Protein AF-A0A5J4ZJG9-F1 (afdb_monomer)

pLDDT: mean 86.09, std 16.13, range [32.44, 97.75]

Solvent-accessible surface area (backbone atoms only — not comparable to full-atom values): 15264 Å² total; per-residue (Å²): 106,48,41,60,76,43,96,60,20,66,62,54,51,51,53,41,42,36,29,32,51,86,89,45,72,68,47,58,89,96,55,70,38,60,76,65,52,55,76,47,36,47,99,86,70,48,65,67,60,26,75,42,69,45,36,72,38,80,83,39,70,88,50,51,23,39,45,66,84,74,49,52,41,34,34,34,32,37,46,100,89,49,75,46,74,43,78,39,84,50,53,94,44,75,55,36,27,35,35,36,31,53,76,83,66,46,49,42,81,40,52,60,92,62,82,82,91,84,88,73,59,93,95,52,82,78,47,76,46,79,22,65,50,43,76,76,50,101,77,39,36,40,22,72,41,20,33,56,93,42,97,62,20,51,80,25,51,78,41,82,48,76,47,69,56,82,82,80,79,78,86,76,85,86,85,85,81,92,78,92,75,98,62,92,66,92,78,67,77,49,48,32,36,38,39,30,36,32,46,52,54,45,46,36,32,26,41,28,72,51,80,57,80,48,37,26,49,57,95,41,79,44,75,63,54,66,44,82,87,51,24,36,36,39,43,67,38,87,51,74,46,74,45,38,43,35,38,30,29,63,77,80,75,87,73,76,131

Structure (mmCIF, N/CA/C/O backbone):
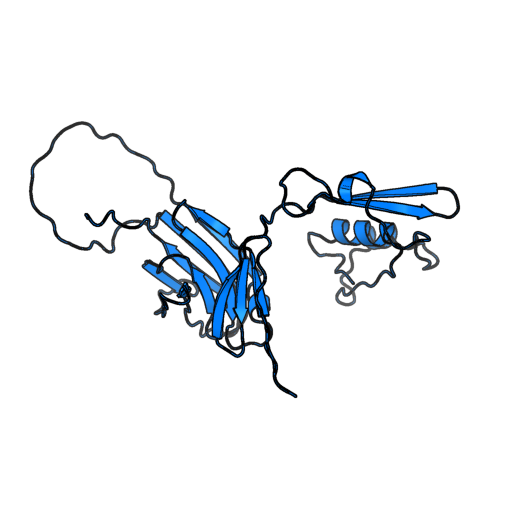data_AF-A0A5J4ZJG9-F1
#
_entry.id   AF-A0A5J4ZJG9-F1
#
loop_
_atom_site.group_PDB
_atom_site.id
_atom_site.type_symbol
_atom_site.label_atom_id
_atom_site.label_alt_id
_atom_site.label_comp_id
_atom_site.label_asym_id
_atom_site.label_entity_id
_atom_site.label_seq_id
_atom_site.pdbx_PDB_ins_code
_atom_site.Cartn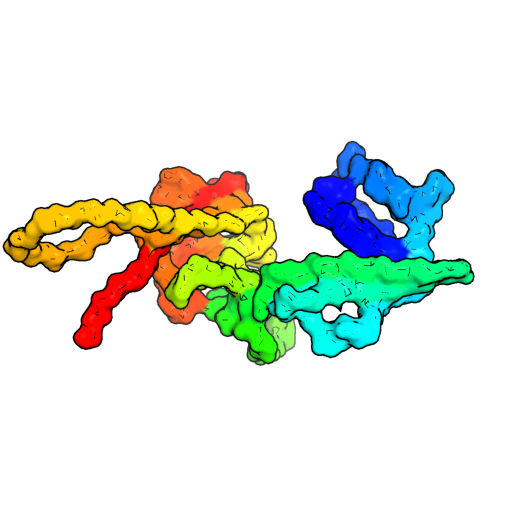_x
_atom_site.Cartn_y
_atom_site.Cartn_z
_atom_site.occupancy
_atom_site.B_iso_or_equiv
_atom_site.auth_seq_id
_atom_site.auth_comp_id
_atom_site.auth_asym_id
_atom_site.auth_atom_id
_atom_site.pdbx_PDB_model_num
ATOM 1 N N . MET A 1 1 ? 9.233 -8.031 -8.962 1.00 88.56 1 MET A N 1
ATOM 2 C CA . MET A 1 1 ? 8.272 -9.053 -8.545 1.00 88.56 1 MET A CA 1
ATOM 3 C C . MET A 1 1 ? 6.849 -8.521 -8.646 1.00 88.56 1 MET A C 1
ATOM 5 O O . MET A 1 1 ? 6.595 -7.426 -8.159 1.00 88.56 1 MET A O 1
ATOM 9 N N . PHE A 1 2 ? 5.960 -9.220 -9.343 1.00 94.19 2 PHE A N 1
ATOM 10 C CA . PHE A 1 2 ? 4.513 -8.966 -9.355 1.00 94.19 2 PHE A CA 1
ATOM 11 C C . PHE A 1 2 ? 3.777 -10.288 -9.615 1.00 94.19 2 PHE A C 1
ATOM 13 O O . PHE A 1 2 ? 4.418 -11.263 -10.012 1.00 94.19 2 PHE A O 1
ATOM 20 N N . HIS A 1 3 ? 2.468 -10.331 -9.370 1.00 95.69 3 HIS A N 1
ATOM 21 C CA . HIS A 1 3 ? 1.621 -11.456 -9.775 1.00 95.69 3 HIS A CA 1
ATOM 22 C C . HIS A 1 3 ? 0.876 -11.067 -11.055 1.00 95.69 3 HIS A C 1
ATOM 24 O O . HIS A 1 3 ? 0.233 -10.018 -11.090 1.00 95.69 3 HIS A O 1
ATOM 30 N N . SER A 1 4 ? 0.964 -11.881 -12.104 1.00 96.38 4 SER A N 1
ATOM 31 C CA . SER A 1 4 ? 0.423 -11.589 -13.437 1.00 96.38 4 SER A CA 1
ATOM 32 C C . SER A 1 4 ? -1.106 -11.686 -13.521 1.00 96.38 4 SER A C 1
ATOM 34 O O . SER A 1 4 ? -1.703 -11.189 -14.472 1.00 96.38 4 SER A O 1
ATOM 36 N N . LEU A 1 5 ? -1.741 -12.279 -12.507 1.00 94.62 5 LEU A N 1
ATOM 37 C CA . LEU A 1 5 ? -3.198 -12.375 -12.362 1.00 94.62 5 LEU A CA 1
ATOM 38 C C . LEU A 1 5 ? -3.780 -11.378 -11.351 1.00 94.62 5 LEU A C 1
ATOM 40 O O . LEU A 1 5 ? -4.981 -11.387 -11.099 1.00 94.62 5 LEU A O 1
ATOM 44 N N . HIS A 1 6 ? -2.945 -10.538 -10.732 1.00 93.81 6 HIS A N 1
ATOM 45 C CA . HIS A 1 6 ? -3.437 -9.501 -9.828 1.00 93.81 6 HIS A CA 1
ATOM 46 C C . HIS A 1 6 ? -4.275 -8.467 -10.605 1.00 93.81 6 HIS A C 1
ATOM 48 O O . HIS A 1 6 ? -3.904 -8.137 -11.730 1.00 93.81 6 HIS A O 1
ATOM 54 N N . PRO A 1 7 ? -5.333 -7.869 -10.025 1.00 91.88 7 PRO A N 1
ATOM 55 C CA . PRO A 1 7 ? -6.105 -6.820 -10.703 1.00 91.88 7 PRO A CA 1
ATOM 56 C C . PRO A 1 7 ? -5.258 -5.638 -11.209 1.00 91.88 7 PRO A C 1
ATOM 58 O O . PRO A 1 7 ? -5.565 -5.039 -12.230 1.00 91.88 7 PRO A O 1
ATOM 61 N N . ALA A 1 8 ? -4.147 -5.338 -10.529 1.00 91.94 8 ALA A N 1
ATOM 62 C CA . ALA A 1 8 ? -3.174 -4.313 -10.932 1.00 91.94 8 ALA A CA 1
ATOM 63 C C . ALA A 1 8 ? -1.991 -4.849 -11.778 1.00 91.94 8 ALA A C 1
ATOM 65 O O . ALA A 1 8 ? -0.950 -4.196 -11.874 1.00 91.94 8 ALA A O 1
ATOM 66 N N . ALA A 1 9 ? -2.084 -6.056 -12.345 1.00 95.94 9 ALA A N 1
ATOM 67 C CA . ALA A 1 9 ? -0.954 -6.714 -13.003 1.00 95.94 9 ALA A CA 1
ATOM 68 C C . ALA A 1 9 ? -0.431 -5.945 -14.225 1.00 95.94 9 ALA A C 1
ATOM 70 O O . ALA A 1 9 ? 0.782 -5.758 -14.325 1.00 95.94 9 ALA A O 1
ATOM 71 N N . ASP A 1 10 ? -1.308 -5.450 -15.108 1.00 96.19 10 ASP A N 1
ATOM 72 C CA . ASP A 1 10 ? -0.903 -4.635 -16.264 1.00 96.19 10 ASP A CA 1
ATOM 73 C C . ASP A 1 10 ? -0.168 -3.358 -15.826 1.00 96.19 10 ASP A C 1
ATOM 75 O O . ASP A 1 10 ? 0.874 -3.017 -16.387 1.00 96.19 10 ASP A O 1
ATOM 79 N N . TYR A 1 11 ? -0.651 -2.700 -14.767 1.00 94.94 11 TYR A N 1
ATOM 80 C CA . TYR A 1 11 ? -0.032 -1.498 -14.203 1.00 94.94 11 TYR A CA 1
ATOM 81 C C . TYR A 1 11 ? 1.403 -1.773 -13.726 1.00 94.94 11 TYR A C 1
ATOM 83 O O . TYR A 1 11 ? 2.348 -1.064 -14.084 1.00 94.94 11 TYR A O 1
ATOM 91 N N . HIS A 1 12 ? 1.600 -2.858 -12.970 1.00 94.81 12 HIS A N 1
ATOM 92 C CA . HIS A 1 12 ? 2.929 -3.269 -12.512 1.00 94.81 12 HIS A CA 1
ATOM 93 C C . HIS A 1 12 ? 3.838 -3.734 -13.655 1.00 94.81 12 HIS A C 1
ATOM 95 O O . HIS A 1 12 ? 5.036 -3.440 -13.636 1.00 94.81 12 HIS A O 1
ATOM 101 N N . ALA A 1 13 ? 3.301 -4.462 -14.635 1.00 95.75 13 ALA A N 1
ATOM 102 C CA . ALA A 1 13 ? 4.042 -4.915 -15.806 1.00 95.75 13 ALA A CA 1
ATOM 103 C C . ALA A 1 13 ? 4.561 -3.725 -16.630 1.00 95.75 13 ALA A C 1
ATOM 105 O O . ALA A 1 13 ? 5.750 -3.681 -16.953 1.00 95.75 13 ALA A O 1
ATOM 106 N N . ALA A 1 14 ? 3.709 -2.726 -16.884 1.00 95.69 14 ALA A N 1
ATOM 107 C CA . ALA A 1 14 ? 4.077 -1.497 -17.582 1.00 95.69 14 ALA A CA 1
ATOM 108 C C . ALA A 1 14 ? 5.150 -0.694 -16.825 1.00 95.69 14 ALA A C 1
ATOM 110 O O . ALA A 1 14 ? 6.138 -0.261 -17.415 1.00 95.69 14 ALA A O 1
ATOM 111 N N . ALA A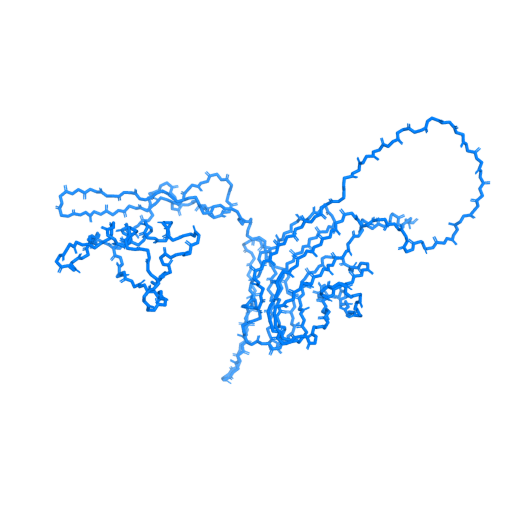 1 15 ? 5.027 -0.544 -15.502 1.00 94.56 15 ALA A N 1
ATOM 112 C CA . ALA A 1 15 ? 6.055 0.131 -14.703 1.00 94.56 15 ALA A CA 1
ATOM 113 C C . ALA A 1 15 ? 7.424 -0.567 -14.808 1.00 94.56 15 ALA A C 1
ATOM 115 O O . ALA A 1 15 ? 8.469 0.084 -14.892 1.00 94.56 15 ALA A O 1
ATOM 116 N N . ARG A 1 16 ? 7.435 -1.905 -14.851 1.00 94.00 16 ARG A N 1
ATOM 117 C CA . ARG A 1 16 ? 8.670 -2.692 -14.972 1.00 94.00 16 ARG A CA 1
ATOM 118 C C . ARG A 1 16 ? 9.305 -2.605 -16.355 1.00 94.00 16 ARG A C 1
ATOM 120 O O . ARG A 1 16 ? 10.533 -2.518 -16.413 1.00 94.00 16 ARG A O 1
ATOM 127 N N . SER A 1 17 ? 8.509 -2.600 -17.428 1.00 94.25 17 SER A N 1
ATOM 128 C CA . SER A 1 17 ? 9.025 -2.500 -18.802 1.00 94.25 17 SER A CA 1
ATOM 129 C C . SER A 1 17 ? 9.739 -1.168 -19.042 1.00 94.25 17 SER A C 1
ATOM 131 O O . SER A 1 17 ? 10.828 -1.142 -19.615 1.00 94.25 17 SER A O 1
ATOM 133 N N . VAL A 1 18 ? 9.192 -0.071 -18.509 1.00 96.19 18 VAL A N 1
ATOM 134 C CA . VAL A 1 18 ? 9.797 1.267 -18.603 1.00 96.19 18 VAL A CA 1
ATOM 135 C C . VAL A 1 18 ? 10.972 1.430 -17.636 1.00 96.19 18 VAL A C 1
ATOM 137 O O . VAL A 1 18 ? 11.948 2.103 -17.954 1.00 96.19 18 VAL A O 1
ATOM 140 N N . GLY A 1 19 ? 10.927 0.808 -16.456 1.00 93.44 19 GLY A N 1
ATOM 141 C CA . GLY A 1 19 ? 11.914 1.024 -15.394 1.00 93.44 19 GLY A CA 1
ATOM 142 C C . GLY A 1 19 ? 13.318 0.465 -15.654 1.00 93.44 19 GLY A C 1
ATOM 143 O O . GLY A 1 19 ? 14.211 0.707 -14.842 1.00 93.44 19 GLY A O 1
ATOM 144 N N . GLY A 1 20 ? 13.519 -0.315 -16.725 1.00 89.88 20 GLY A N 1
ATOM 145 C CA . GLY A 1 20 ? 14.799 -0.980 -17.008 1.00 89.88 20 GLY A CA 1
ATOM 146 C C . GLY A 1 20 ? 15.230 -1.951 -15.901 1.00 89.88 20 GLY A C 1
ATOM 147 O O . GLY A 1 20 ? 16.405 -2.299 -15.767 1.00 89.88 20 GLY A O 1
ATOM 148 N N . CYS A 1 21 ? 14.292 -2.414 -15.073 1.00 87.94 21 CYS A N 1
ATOM 149 C CA . CYS A 1 21 ? 14.538 -3.348 -13.977 1.00 87.94 21 CYS A CA 1
ATOM 150 C C . CYS A 1 21 ? 14.373 -4.804 -14.437 1.00 87.94 21 CYS A C 1
ATOM 152 O O . CYS A 1 21 ? 13.816 -5.080 -15.497 1.00 87.94 21 CYS A O 1
ATOM 154 N N . ALA A 1 22 ? 14.895 -5.748 -13.654 1.00 90.62 22 ALA A N 1
ATOM 155 C CA . ALA A 1 22 ? 14.663 -7.161 -13.919 1.00 90.62 22 ALA A CA 1
ATOM 156 C C . ALA A 1 22 ? 13.186 -7.503 -13.670 1.00 90.62 22 ALA A C 1
ATOM 158 O O . ALA A 1 22 ? 12.545 -6.974 -12.750 1.00 90.62 22 ALA A O 1
ATOM 159 N N . ILE A 1 23 ? 12.651 -8.402 -14.492 1.00 92.19 23 ILE A N 1
ATOM 160 C CA . ILE A 1 23 ? 11.261 -8.838 -14.409 1.00 92.19 23 ILE A CA 1
ATOM 161 C C . ILE A 1 23 ? 11.227 -10.156 -13.646 1.00 92.19 23 ILE A C 1
ATOM 163 O O . ILE A 1 23 ? 11.713 -11.176 -14.115 1.00 92.19 23 ILE A O 1
ATOM 167 N N . TYR A 1 24 ? 10.642 -10.104 -12.453 1.00 92.00 24 TYR A N 1
ATOM 168 C CA . TYR A 1 24 ? 10.371 -11.272 -11.621 1.00 92.00 24 TYR A CA 1
ATOM 169 C C . TYR A 1 24 ? 8.865 -11.401 -11.450 1.00 92.00 24 TYR A C 1
ATOM 171 O O . TYR A 1 24 ? 8.196 -10.391 -11.193 1.00 92.00 24 TYR A O 1
ATOM 179 N N . VAL A 1 25 ? 8.363 -12.626 -11.537 1.00 93.31 25 VAL A N 1
ATOM 180 C CA . VAL A 1 25 ? 6.949 -12.972 -11.389 1.00 93.31 25 VAL A CA 1
ATOM 181 C C . VAL A 1 25 ? 6.836 -13.995 -10.262 1.00 93.31 25 VAL A C 1
ATOM 183 O O . VAL A 1 25 ? 7.628 -14.932 -10.226 1.00 93.31 25 VAL A O 1
ATOM 186 N N . SER A 1 26 ? 5.888 -13.797 -9.347 1.00 94.06 26 SER A N 1
ATOM 187 C CA . SER A 1 26 ? 5.667 -14.686 -8.184 1.00 94.06 26 SER A CA 1
ATOM 188 C C . SER A 1 26 ? 4.330 -15.403 -8.228 1.00 94.06 26 SER A C 1
ATOM 190 O O . SER A 1 26 ? 3.734 -15.729 -7.206 1.00 94.06 26 SER A O 1
ATOM 192 N N . ASP A 1 27 ? 3.846 -15.629 -9.437 1.00 95.19 27 ASP A N 1
ATOM 193 C CA . ASP A 1 27 ? 2.669 -16.442 -9.663 1.00 95.19 27 ASP A CA 1
ATOM 194 C C . ASP A 1 27 ? 2.855 -17.848 -9.102 1.00 95.19 27 ASP A C 1
ATOM 196 O O . ASP A 1 27 ? 3.948 -18.424 -9.121 1.00 95.19 27 ASP A O 1
ATOM 200 N N . LYS A 1 28 ? 1.743 -18.438 -8.672 1.00 93.50 28 LYS A N 1
ATOM 201 C CA . LYS A 1 28 ? 1.700 -19.861 -8.358 1.00 93.50 28 LYS A CA 1
ATOM 202 C C . LYS A 1 28 ? 2.018 -20.668 -9.631 1.00 93.50 28 LYS A C 1
ATOM 204 O O . LYS A 1 28 ? 1.465 -20.340 -10.683 1.00 93.50 28 LYS A O 1
ATOM 209 N N . PRO A 1 29 ? 2.827 -21.744 -9.555 1.00 93.62 29 PRO A N 1
ATOM 210 C CA . PRO A 1 29 ? 3.095 -22.603 -10.705 1.00 93.62 29 PRO A CA 1
ATOM 211 C C . PRO A 1 29 ? 1.812 -23.049 -11.415 1.00 93.62 29 PRO A C 1
ATOM 213 O O . PRO A 1 29 ? 0.865 -23.504 -10.770 1.00 93.62 29 PRO A O 1
ATOM 216 N N . GLY A 1 30 ? 1.785 -22.894 -12.740 1.00 94.56 30 GLY A N 1
ATOM 217 C CA . GLY A 1 30 ? 0.633 -23.233 -13.582 1.00 94.56 30 GLY A CA 1
ATOM 218 C C . GLY A 1 30 ? -0.491 -22.191 -13.593 1.00 94.56 30 GLY A C 1
ATOM 219 O O . GLY A 1 30 ? -1.450 -22.366 -14.336 1.00 94.56 30 GLY A O 1
ATOM 220 N N . ASN A 1 31 ? -0.379 -21.103 -12.825 1.00 96.31 31 ASN A N 1
ATOM 221 C CA . ASN A 1 31 ? -1.389 -20.051 -12.752 1.00 96.31 31 ASN A CA 1
ATOM 222 C C . ASN A 1 31 ? -0.802 -18.705 -13.193 1.00 96.31 31 ASN A C 1
ATOM 224 O O . ASN A 1 31 ? -0.533 -17.826 -12.376 1.00 96.31 31 ASN A O 1
ATOM 228 N N . HIS A 1 32 ? -0.570 -18.579 -14.500 1.00 96.44 32 HIS A N 1
ATOM 229 C CA . HIS A 1 32 ? 0.060 -17.415 -15.120 1.00 96.44 32 HIS A CA 1
ATOM 230 C C . HIS A 1 32 ? -0.865 -16.771 -16.149 1.00 96.44 32 HIS A C 1
ATOM 232 O O . HIS A 1 32 ? -1.500 -17.457 -16.950 1.00 96.44 32 HIS A O 1
ATOM 238 N N . ASN A 1 33 ? -0.845 -15.444 -16.215 1.00 97.12 33 ASN A N 1
ATOM 239 C CA . ASN A 1 33 ? -1.379 -14.696 -17.340 1.00 97.12 33 ASN A CA 1
ATOM 240 C C . ASN A 1 33 ? -0.323 -14.611 -18.454 1.00 97.12 33 ASN A C 1
ATOM 242 O O . ASN A 1 33 ? 0.448 -13.653 -18.546 1.00 97.12 33 ASN A O 1
ATOM 246 N N . PHE A 1 34 ? -0.274 -15.629 -19.314 1.00 95.81 34 PHE A N 1
ATOM 247 C CA . PHE A 1 34 ? 0.690 -15.668 -20.416 1.00 95.81 34 PHE A CA 1
ATOM 248 C C . PHE A 1 34 ? 0.490 -14.553 -21.445 1.00 95.81 34 PHE A C 1
ATOM 250 O O . PHE A 1 34 ? 1.460 -14.167 -22.091 1.00 95.81 34 PHE A O 1
ATOM 257 N N . GLU A 1 35 ? -0.727 -14.032 -21.606 1.00 97.00 35 GLU A N 1
ATOM 258 C CA . GLU A 1 35 ? -0.983 -12.902 -22.502 1.00 97.00 35 GLU A CA 1
ATOM 259 C C . GLU A 1 35 ? -0.231 -11.655 -22.025 1.00 97.00 35 GLU A C 1
ATOM 261 O O . GLU A 1 35 ? 0.489 -11.027 -22.801 1.00 97.00 35 GLU A O 1
ATOM 266 N N . LEU A 1 36 ? -0.309 -11.354 -20.726 1.00 96.81 36 LEU A N 1
ATOM 267 C CA . LEU A 1 36 ? 0.446 -10.263 -20.119 1.00 96.81 36 LEU A CA 1
ATOM 268 C C . LEU A 1 36 ? 1.959 -10.506 -20.184 1.00 96.81 36 LEU A C 1
ATOM 270 O O . LEU A 1 36 ? 2.713 -9.618 -20.577 1.00 96.81 36 LEU A O 1
ATOM 274 N N . LEU A 1 37 ? 2.422 -11.705 -19.824 1.00 95.31 37 LEU A N 1
ATOM 275 C CA . LEU A 1 37 ? 3.859 -12.006 -19.790 1.00 95.31 37 LEU A CA 1
ATOM 276 C C . LEU A 1 37 ? 4.512 -11.929 -21.177 1.00 95.31 37 LEU A C 1
ATOM 278 O O . LEU A 1 37 ? 5.643 -11.455 -21.295 1.00 95.31 37 LEU A O 1
ATOM 282 N N . LYS A 1 38 ? 3.789 -12.304 -22.238 1.00 95.69 38 LYS A N 1
ATOM 283 C CA . LYS A 1 38 ? 4.253 -12.177 -23.630 1.00 95.69 38 LYS A CA 1
ATOM 284 C C . LYS A 1 38 ? 4.402 -10.725 -24.100 1.00 95.69 38 LYS A C 1
ATOM 286 O O . LYS A 1 38 ? 5.075 -10.491 -25.096 1.00 95.69 38 LYS A O 1
ATOM 291 N N . LYS A 1 39 ? 3.844 -9.739 -23.385 1.00 96.00 39 LYS A N 1
ATOM 292 C CA . LYS A 1 39 ? 4.127 -8.310 -23.633 1.00 96.00 39 LYS A CA 1
ATOM 293 C C . LYS A 1 39 ? 5.512 -7.884 -23.117 1.00 96.00 39 LYS A C 1
ATOM 295 O O . LYS A 1 39 ? 5.994 -6.818 -23.483 1.00 96.00 39 LYS A O 1
ATOM 300 N N . LEU A 1 40 ? 6.139 -8.684 -22.248 1.00 94.81 40 LEU A N 1
ATOM 301 C CA . LEU A 1 40 ? 7.405 -8.363 -21.575 1.00 94.81 40 LEU A CA 1
ATOM 302 C C . LEU A 1 40 ? 8.595 -9.182 -22.100 1.00 94.81 40 LEU A C 1
ATOM 304 O O . LEU A 1 40 ? 9.739 -8.727 -22.016 1.00 94.81 40 LEU A O 1
ATOM 308 N N . VAL A 1 41 ? 8.333 -10.389 -22.603 1.00 94.25 41 VAL A N 1
ATOM 309 C CA . VAL A 1 41 ? 9.348 -11.393 -22.952 1.00 94.25 41 VAL A CA 1
ATOM 310 C C . VAL A 1 41 ? 9.138 -11.869 -24.387 1.00 94.25 41 VAL A C 1
ATOM 312 O O . VAL A 1 41 ? 8.007 -12.103 -24.812 1.00 94.25 41 VAL A O 1
ATOM 315 N N . LEU A 1 42 ? 10.233 -12.015 -25.128 1.00 95.38 42 LEU A N 1
ATOM 316 C CA . LEU A 1 42 ? 10.259 -12.540 -26.489 1.00 95.38 42 LEU A CA 1
ATOM 317 C C . LEU A 1 42 ? 10.199 -14.082 -26.501 1.00 95.38 42 LEU A C 1
ATOM 319 O O . LEU A 1 42 ? 10.484 -14.721 -25.487 1.00 95.38 42 LEU A O 1
ATOM 323 N N . PRO A 1 43 ? 9.855 -14.718 -27.641 1.00 95.31 43 PRO A N 1
ATOM 324 C CA . PRO A 1 43 ? 9.798 -16.181 -27.745 1.00 95.31 43 PRO A CA 1
ATOM 325 C C . PRO A 1 43 ? 11.113 -16.903 -27.416 1.00 95.31 43 PRO A C 1
ATOM 327 O O . PRO A 1 43 ? 11.082 -18.059 -27.010 1.00 95.31 43 PRO A O 1
ATOM 330 N N . ASP A 1 44 ? 12.255 -16.227 -27.569 1.00 95.25 44 ASP A N 1
ATOM 331 C CA . ASP A 1 44 ? 13.584 -16.741 -27.214 1.00 95.25 44 ASP A CA 1
ATOM 332 C C . ASP A 1 44 ? 13.912 -16.618 -25.710 1.00 95.25 44 ASP A C 1
ATOM 334 O O . ASP A 1 44 ? 15.010 -16.966 -25.279 1.00 95.25 44 ASP A O 1
ATOM 338 N N . GLY A 1 45 ? 12.970 -16.120 -24.902 1.00 90.19 45 GLY A N 1
ATOM 339 C CA . GLY A 1 45 ? 13.121 -15.922 -23.462 1.00 90.19 45 GLY A CA 1
ATOM 340 C C . GLY A 1 45 ? 13.829 -14.623 -23.073 1.00 90.19 45 GLY A C 1
ATOM 341 O O . GLY A 1 45 ? 13.943 -14.327 -21.881 1.00 90.19 45 GLY A O 1
ATOM 342 N N . SER A 1 46 ? 14.288 -13.821 -24.038 1.00 93.06 46 SER A N 1
ATOM 343 C CA . SER A 1 46 ? 14.885 -12.518 -23.753 1.00 93.06 46 SER A CA 1
ATOM 344 C C . SER A 1 46 ? 13.820 -11.482 -23.370 1.00 93.06 46 SER A C 1
ATOM 346 O O . SER A 1 46 ? 12.659 -11.558 -23.769 1.00 93.06 46 SER A O 1
ATOM 348 N N . VAL A 1 47 ? 14.200 -10.502 -22.550 1.00 93.94 47 VAL A N 1
ATOM 349 C CA . VAL A 1 47 ? 13.277 -9.494 -22.006 1.00 93.94 47 VAL A CA 1
ATOM 350 C C . VAL A 1 47 ? 13.430 -8.178 -22.761 1.00 93.94 47 VAL A C 1
ATOM 352 O O . VAL A 1 47 ? 14.550 -7.705 -22.962 1.00 93.94 47 VAL A O 1
ATOM 355 N N . LEU A 1 48 ? 12.308 -7.534 -23.096 1.00 92.19 48 LEU A N 1
ATOM 356 C CA . LEU A 1 48 ? 12.281 -6.187 -23.674 1.00 92.19 48 LEU A CA 1
ATOM 357 C C . LEU A 1 48 ? 12.585 -5.128 -22.604 1.00 92.19 48 LEU A C 1
ATOM 359 O O . LEU A 1 48 ? 11.709 -4.412 -22.123 1.00 92.19 48 LEU A O 1
ATOM 363 N N . ARG A 1 49 ? 13.852 -5.070 -22.189 1.00 92.94 49 ARG A N 1
ATOM 364 C CA . ARG A 1 49 ? 14.336 -4.222 -21.099 1.00 92.94 49 ARG A CA 1
ATOM 365 C C . ARG A 1 49 ? 14.919 -2.914 -21.633 1.00 92.94 49 ARG A C 1
ATOM 367 O O . ARG A 1 49 ? 15.847 -2.933 -22.440 1.00 92.94 49 ARG A O 1
ATOM 374 N N . ALA A 1 50 ? 14.419 -1.790 -21.125 1.00 95.12 50 ALA A N 1
ATOM 375 C CA . ALA A 1 50 ? 15.000 -0.478 -21.396 1.00 95.12 50 ALA A CA 1
ATOM 376 C C . ALA A 1 50 ? 16.424 -0.344 -20.810 1.00 95.12 50 ALA A C 1
ATOM 378 O O . ALA A 1 50 ? 16.785 -1.045 -19.862 1.00 95.12 50 ALA A O 1
ATOM 379 N N . GLN A 1 51 ? 17.251 0.528 -21.395 1.00 95.62 51 GLN A N 1
ATOM 380 C CA . GLN A 1 51 ? 18.702 0.552 -21.161 1.00 95.62 51 GLN A CA 1
ATOM 381 C C . GLN A 1 51 ? 19.122 1.215 -19.846 1.00 95.62 51 GLN A C 1
ATOM 383 O O . GLN A 1 51 ? 20.147 0.839 -19.281 1.00 95.62 51 GLN A O 1
ATOM 388 N N . LEU A 1 52 ? 18.372 2.211 -19.373 1.00 95.12 52 LEU A N 1
ATOM 389 C CA . LEU A 1 52 ? 18.704 2.960 -18.160 1.00 95.12 52 LEU A CA 1
ATOM 390 C C . LEU A 1 52 ? 17.785 2.550 -17.001 1.00 95.12 52 LEU A C 1
ATOM 392 O O . LEU A 1 52 ? 16.798 1.848 -17.206 1.00 95.12 52 LEU A O 1
ATOM 396 N N . PRO A 1 53 ? 18.055 2.987 -15.765 1.00 93.69 53 PRO A N 1
ATOM 397 C CA . PRO A 1 53 ? 17.019 3.034 -14.741 1.00 93.69 53 PRO A CA 1
ATOM 398 C C . PRO A 1 53 ? 15.909 4.000 -15.174 1.00 93.69 53 PRO A C 1
ATOM 400 O O . PRO A 1 53 ? 16.207 5.055 -15.737 1.00 93.69 53 PRO A O 1
ATOM 403 N N . GLY A 1 54 ? 14.647 3.669 -14.894 1.00 92.50 54 GLY A N 1
ATOM 404 C CA . GLY A 1 54 ? 13.530 4.585 -15.133 1.00 92.50 54 GLY A CA 1
ATOM 405 C C . GLY A 1 54 ? 13.716 5.896 -14.366 1.00 92.50 54 GLY A C 1
ATOM 406 O O . GLY A 1 54 ? 13.997 5.878 -13.168 1.00 92.50 54 GLY A O 1
ATOM 407 N N . ARG A 1 55 ? 13.571 7.032 -15.054 1.00 93.81 55 ARG A N 1
ATOM 408 C CA . ARG A 1 55 ? 13.736 8.367 -14.464 1.00 93.81 55 ARG A CA 1
ATOM 409 C C . ARG A 1 55 ? 12.421 9.139 -14.501 1.00 93.81 55 ARG A C 1
ATOM 411 O O . ARG A 1 55 ? 11.769 9.116 -15.545 1.00 93.81 55 ARG A O 1
ATOM 418 N N . PRO A 1 56 ? 12.046 9.859 -13.431 1.00 94.19 56 PRO A N 1
ATOM 419 C CA . PRO A 1 56 ? 10.964 10.831 -13.510 1.00 94.19 56 PRO A CA 1
ATOM 420 C C . PRO A 1 56 ? 11.229 11.848 -14.623 1.00 94.19 56 PRO A C 1
ATOM 422 O O . PRO A 1 56 ? 12.375 12.259 -14.849 1.00 94.19 56 PRO A O 1
ATOM 425 N N . THR A 1 57 ? 10.188 12.250 -15.345 1.00 93.12 57 THR A N 1
ATOM 426 C CA . THR A 1 57 ? 10.283 13.404 -16.241 1.00 93.12 57 THR A CA 1
ATOM 427 C C . THR A 1 57 ? 10.424 14.685 -15.418 1.00 93.12 57 THR A C 1
ATOM 429 O O . THR A 1 57 ? 10.063 14.748 -14.241 1.00 93.12 57 THR A O 1
ATOM 432 N N . ARG A 1 58 ? 10.987 15.728 -16.036 1.00 90.06 58 ARG A N 1
ATOM 433 C CA . ARG A 1 58 ? 11.323 16.986 -15.352 1.00 90.06 58 ARG A CA 1
ATOM 434 C C . ARG A 1 58 ? 10.112 17.659 -14.698 1.00 90.06 58 ARG A C 1
ATOM 436 O O . ARG A 1 58 ? 10.261 18.260 -13.643 1.00 90.06 58 ARG A O 1
ATOM 443 N N . ASP A 1 59 ? 8.941 17.564 -15.317 1.00 86.81 59 ASP A N 1
ATOM 444 C CA . ASP A 1 59 ? 7.691 18.138 -14.814 1.00 86.81 59 ASP A CA 1
ATOM 445 C C . ASP A 1 59 ? 7.154 17.433 -13.560 1.00 86.81 59 ASP A C 1
ATOM 447 O O . ASP A 1 59 ? 6.434 18.055 -12.790 1.00 86.81 59 ASP A O 1
ATOM 451 N N . CYS A 1 60 ? 7.552 16.184 -13.301 1.00 85.00 60 CYS A N 1
ATOM 452 C CA . CYS A 1 60 ? 7.171 15.460 -12.086 1.00 85.00 60 CYS A CA 1
ATOM 453 C C . CYS A 1 60 ? 8.164 15.648 -10.928 1.00 85.00 60 CYS A C 1
ATOM 455 O O . CYS A 1 60 ? 7.887 15.195 -9.825 1.00 85.00 60 CYS A O 1
ATOM 457 N N . LEU A 1 61 ? 9.331 16.268 -11.155 1.00 83.81 61 LEU A N 1
ATOM 458 C CA . LEU A 1 61 ? 10.434 16.272 -10.183 1.00 83.81 61 LEU A CA 1
ATOM 459 C C . LEU A 1 61 ? 10.100 17.013 -8.878 1.00 83.81 61 LEU A C 1
ATOM 461 O O . LEU A 1 61 ? 10.585 16.6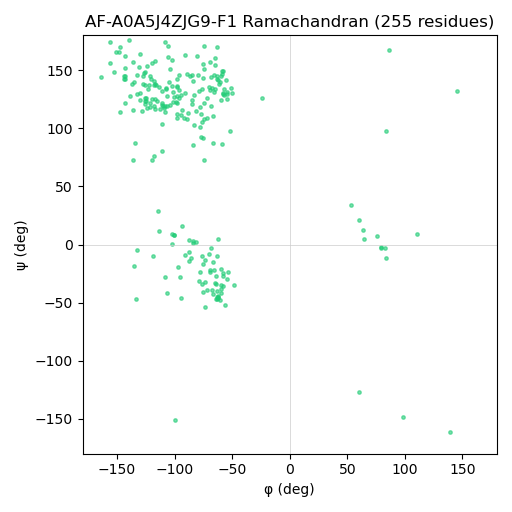29 -7.818 1.00 83.81 61 LEU A O 1
ATOM 465 N N . PHE A 1 62 ? 9.282 18.063 -8.968 1.00 83.25 62 PHE A N 1
ATOM 466 C CA . PHE A 1 62 ? 8.834 18.873 -7.827 1.00 83.25 62 PHE A CA 1
ATOM 467 C C . PHE A 1 62 ? 7.329 18.744 -7.566 1.00 83.25 62 PHE A C 1
ATOM 469 O O . PHE A 1 62 ? 6.766 19.532 -6.813 1.00 83.25 62 PHE A O 1
ATOM 476 N N . ALA A 1 63 ? 6.683 17.775 -8.214 1.00 84.81 63 ALA A N 1
ATOM 477 C CA . ALA A 1 63 ? 5.283 17.459 -8.005 1.00 84.81 63 ALA A CA 1
ATOM 478 C C . ALA A 1 63 ? 5.161 16.211 -7.131 1.00 84.81 63 ALA A C 1
ATOM 480 O O . ALA A 1 63 ? 6.079 15.393 -7.054 1.00 84.81 63 ALA A O 1
ATOM 481 N N . ASP A 1 64 ? 4.005 16.053 -6.501 1.00 86.06 64 ASP A N 1
ATOM 482 C CA . ASP A 1 64 ? 3.706 14.917 -5.645 1.00 86.06 64 ASP A CA 1
ATOM 483 C C . ASP A 1 64 ? 2.644 14.041 -6.316 1.00 86.06 64 ASP A C 1
ATOM 485 O O . ASP A 1 64 ? 1.457 14.142 -5.996 1.00 86.06 64 ASP A O 1
ATOM 489 N N . PRO A 1 65 ? 3.041 13.188 -7.280 1.00 88.56 65 PRO A N 1
ATOM 490 C CA . PRO A 1 65 ? 2.104 12.482 -8.152 1.00 88.56 65 PRO A CA 1
ATOM 491 C C . PRO A 1 65 ? 1.260 11.426 -7.431 1.00 88.56 65 PRO A C 1
ATOM 493 O O . PRO A 1 65 ? 0.442 10.764 -8.066 1.00 88.56 65 PRO A O 1
ATOM 496 N N . ALA A 1 66 ? 1.500 11.223 -6.134 1.00 86.88 66 ALA A N 1
ATOM 497 C CA . ALA A 1 66 ? 0.704 10.346 -5.296 1.00 86.88 66 ALA A CA 1
ATOM 498 C C . ALA A 1 66 ? -0.377 11.087 -4.492 1.00 86.88 66 ALA A C 1
ATOM 500 O O . ALA A 1 66 ? -1.290 10.426 -4.003 1.00 86.88 66 ALA A O 1
ATOM 501 N N . ARG A 1 67 ? -0.249 12.415 -4.306 1.00 80.25 67 ARG A N 1
ATOM 502 C CA . ARG A 1 67 ? -1.004 13.145 -3.271 1.00 80.25 67 ARG A CA 1
ATOM 503 C C . ARG A 1 67 ? -1.645 14.465 -3.689 1.00 80.25 67 ARG A C 1
ATOM 505 O O . ARG A 1 67 ? -2.542 14.930 -2.993 1.00 80.25 67 ARG A O 1
ATOM 512 N N . ASP A 1 68 ? -1.217 15.089 -4.782 1.00 84.19 68 ASP A N 1
ATOM 513 C CA . ASP A 1 68 ? -1.690 16.432 -5.158 1.00 84.19 68 ASP A CA 1
ATOM 514 C C . ASP A 1 68 ? -3.021 16.462 -5.943 1.00 84.19 68 ASP A C 1
ATOM 516 O O . ASP A 1 68 ? -3.477 17.529 -6.362 1.00 84.19 68 ASP A O 1
ATOM 520 N N . GLY A 1 69 ? -3.638 15.302 -6.191 1.00 84.81 69 GLY A N 1
ATOM 521 C CA . GLY A 1 69 ? -4.890 15.160 -6.939 1.00 84.81 69 GLY A CA 1
ATOM 522 C C . GLY A 1 69 ? -4.815 15.578 -8.413 1.00 84.81 69 GLY A C 1
ATOM 523 O O . GLY A 1 69 ? -5.845 15.598 -9.083 1.00 84.81 69 GLY A O 1
ATOM 524 N N . THR A 1 70 ? -3.631 15.932 -8.924 1.00 88.31 70 THR A N 1
ATOM 525 C CA . THR A 1 70 ? -3.470 16.611 -10.220 1.00 88.31 70 THR A CA 1
ATOM 526 C C . THR A 1 70 ? -2.368 15.989 -11.077 1.00 88.31 70 THR A C 1
ATOM 528 O O . THR A 1 70 ? -2.558 15.752 -12.271 1.00 88.31 70 THR A O 1
ATOM 531 N N . SER A 1 71 ? -1.199 15.724 -10.501 1.00 91.00 71 SER A N 1
ATOM 532 C CA . SER A 1 71 ? -0.010 15.298 -11.232 1.00 91.00 71 SER A CA 1
ATOM 533 C C . SER A 1 71 ? 0.001 13.795 -11.482 1.00 91.00 71 SER A C 1
ATOM 535 O O . SER A 1 71 ? -0.324 12.987 -10.619 1.00 91.00 71 SER A O 1
ATOM 537 N N . LEU A 1 72 ? 0.447 13.393 -12.669 1.00 93.88 72 LEU A N 1
ATOM 538 C CA . LEU A 1 72 ? 0.712 11.989 -12.992 1.00 93.88 72 LEU A CA 1
ATOM 539 C C . LEU A 1 72 ? 2.196 11.694 -12.786 1.00 93.88 72 LEU A C 1
ATOM 541 O O . LEU A 1 72 ? 3.038 12.542 -13.085 1.00 93.88 72 LEU A O 1
ATOM 545 N N . LEU A 1 73 ? 2.536 10.482 -12.348 1.00 94.88 73 LEU A N 1
ATOM 546 C CA . LEU A 1 73 ? 3.921 10.028 -12.337 1.00 94.88 73 LEU A CA 1
ATOM 547 C C . LEU A 1 73 ? 4.311 9.636 -13.762 1.00 94.88 73 LEU A C 1
ATOM 549 O O . LEU A 1 73 ? 3.820 8.649 -14.308 1.00 94.88 73 LEU A O 1
ATOM 553 N N . LYS A 1 74 ? 5.218 10.394 -14.369 1.00 96.56 74 LYS A N 1
ATOM 554 C CA . LYS A 1 74 ? 5.744 10.096 -15.701 1.00 96.56 74 LYS A CA 1
ATOM 555 C C . LYS A 1 74 ? 7.178 9.617 -15.564 1.00 96.56 74 LYS A C 1
ATOM 557 O O . LYS A 1 74 ? 8.041 10.343 -15.074 1.00 96.56 74 LYS A O 1
ATOM 562 N N . ILE A 1 75 ? 7.432 8.388 -15.992 1.00 96.38 75 ILE A N 1
ATOM 563 C CA . ILE A 1 75 ? 8.765 7.788 -16.013 1.00 96.38 75 ILE A CA 1
ATOM 564 C C . ILE A 1 75 ? 9.183 7.629 -17.465 1.00 96.38 75 ILE A C 1
ATOM 566 O O . ILE A 1 75 ? 8.422 7.100 -18.269 1.00 96.38 75 ILE A O 1
ATOM 570 N N . TRP A 1 76 ? 10.395 8.044 -17.809 1.00 96.75 76 TRP A N 1
ATOM 571 C CA . TRP A 1 76 ? 10.943 7.864 -19.146 1.00 96.75 76 TRP A CA 1
ATOM 572 C C . TRP A 1 76 ? 12.215 7.022 -19.125 1.00 96.75 76 TRP A C 1
ATOM 574 O O . TRP A 1 76 ? 12.915 6.918 -18.111 1.00 96.75 76 TRP A O 1
ATOM 584 N N . ASN A 1 77 ? 12.491 6.406 -20.272 1.00 97.50 77 ASN A N 1
ATOM 585 C CA . ASN A 1 77 ? 13.683 5.616 -20.526 1.00 97.50 77 ASN A CA 1
ATOM 586 C C . ASN A 1 77 ? 13.988 5.555 -22.030 1.00 97.50 77 ASN A C 1
ATOM 588 O O . ASN A 1 77 ? 13.208 6.023 -22.863 1.00 97.50 77 ASN A O 1
ATOM 592 N N . VAL A 1 78 ? 15.124 4.959 -22.378 1.00 97.12 78 VAL A N 1
ATOM 593 C CA . VAL A 1 78 ? 15.594 4.778 -23.750 1.00 97.12 78 VAL A CA 1
ATOM 594 C C . VAL A 1 78 ? 15.909 3.315 -24.041 1.00 97.12 78 VAL A C 1
ATOM 596 O O . VAL A 1 78 ? 16.335 2.547 -23.180 1.00 97.12 78 VAL A O 1
ATOM 599 N N . ASN A 1 79 ? 15.693 2.948 -25.293 1.00 95.75 79 ASN A N 1
ATOM 600 C CA . ASN A 1 79 ? 16.102 1.711 -25.933 1.00 95.75 79 ASN A CA 1
ATOM 601 C C . ASN A 1 79 ? 17.233 2.025 -26.919 1.00 95.75 79 ASN A C 1
ATOM 603 O O . ASN A 1 79 ? 17.509 3.187 -27.208 1.00 95.75 79 ASN A O 1
ATOM 607 N N . LYS A 1 80 ? 17.830 0.987 -27.517 1.00 94.81 80 LYS A N 1
ATOM 608 C CA . LYS A 1 80 ? 18.933 1.134 -28.486 1.00 94.81 80 LYS A CA 1
ATOM 609 C C . LYS A 1 80 ? 18.662 2.169 -29.590 1.00 94.81 80 LYS A C 1
ATOM 611 O O . LYS A 1 80 ? 19.600 2.815 -30.042 1.00 94.81 80 LYS A O 1
ATOM 616 N N . CYS A 1 81 ? 17.409 2.299 -30.031 1.00 95.94 81 CYS A N 1
ATOM 617 C CA . CYS A 1 81 ? 17.037 3.155 -31.162 1.00 95.94 81 CYS A CA 1
ATOM 618 C C . CYS A 1 81 ? 15.823 4.068 -30.899 1.00 95.94 81 CYS A C 1
ATOM 620 O O . CYS A 1 81 ? 15.464 4.844 -31.777 1.00 95.94 81 CYS A O 1
ATOM 622 N N . THR A 1 82 ? 15.152 3.970 -29.745 1.00 97.38 82 THR A N 1
ATOM 623 C CA . THR A 1 82 ? 13.885 4.680 -29.457 1.00 97.38 82 THR A CA 1
ATOM 624 C C . THR A 1 82 ? 13.764 5.048 -27.978 1.00 97.38 82 THR A C 1
ATOM 626 O O . THR A 1 82 ? 14.549 4.585 -27.158 1.00 97.38 82 THR A O 1
ATOM 629 N N . GLY A 1 83 ? 12.779 5.873 -27.617 1.00 95.69 83 GLY A N 1
ATOM 630 C CA . GLY A 1 83 ? 12.415 6.166 -26.227 1.00 95.69 83 GLY A CA 1
ATOM 631 C C . GLY A 1 83 ? 11.112 5.482 -25.810 1.00 95.69 83 GLY A C 1
ATOM 632 O O . GLY A 1 83 ? 10.311 5.093 -26.658 1.00 95.69 83 GLY A O 1
ATOM 633 N N . VAL A 1 84 ? 10.887 5.367 -24.503 1.00 97.12 84 VAL A N 1
ATOM 634 C CA . VAL A 1 84 ? 9.607 4.942 -23.924 1.00 97.12 84 VAL A CA 1
ATOM 635 C C . VAL A 1 84 ? 9.268 5.823 -22.724 1.00 97.12 84 VAL A C 1
ATOM 637 O O . VAL A 1 84 ? 10.139 6.141 -21.914 1.00 97.12 84 VAL A O 1
ATOM 640 N N . VAL A 1 85 ? 8.002 6.224 -22.613 1.00 97.31 85 VAL A N 1
ATOM 641 C CA . VAL A 1 85 ? 7.471 6.975 -21.470 1.00 97.31 85 VAL A CA 1
ATOM 642 C C . VAL A 1 85 ? 6.267 6.222 -20.923 1.00 97.31 85 VAL A C 1
ATOM 644 O O . VAL A 1 85 ? 5.322 5.949 -21.657 1.00 97.31 85 VAL A O 1
ATOM 647 N N . GLY A 1 86 ? 6.313 5.880 -19.640 1.00 96.75 86 GLY A N 1
ATOM 648 C CA . GLY A 1 86 ? 5.168 5.388 -18.887 1.00 96.75 86 GLY A CA 1
ATOM 649 C C . GLY A 1 86 ? 4.524 6.535 -18.120 1.00 96.75 86 GLY A C 1
ATOM 650 O O . GLY A 1 86 ? 5.225 7.310 -17.470 1.00 96.75 86 GLY A O 1
ATOM 651 N N . VAL A 1 87 ? 3.201 6.641 -18.200 1.00 96.88 87 VAL A N 1
ATOM 652 C CA . VAL A 1 87 ? 2.405 7.646 -17.491 1.00 96.88 87 VAL A CA 1
ATOM 653 C C . VAL A 1 87 ? 1.467 6.912 -16.545 1.00 96.88 87 VAL A C 1
ATOM 655 O O . VAL A 1 87 ? 0.655 6.099 -16.980 1.00 96.88 87 VAL A O 1
ATOM 658 N N . PHE A 1 88 ? 1.615 7.177 -15.255 1.00 95.31 88 PHE A N 1
ATOM 659 C CA . PHE A 1 88 ? 1.018 6.407 -14.178 1.00 95.31 88 PHE A CA 1
ATOM 660 C C . PHE A 1 88 ? 0.194 7.335 -13.290 1.00 95.31 88 PHE A C 1
ATOM 662 O O . PHE A 1 88 ? 0.705 8.335 -12.780 1.00 95.31 88 PHE A O 1
ATOM 669 N N . ASN A 1 89 ? -1.087 7.016 -13.122 1.00 93.38 89 ASN A N 1
ATOM 670 C CA . ASN A 1 89 ? -1.914 7.69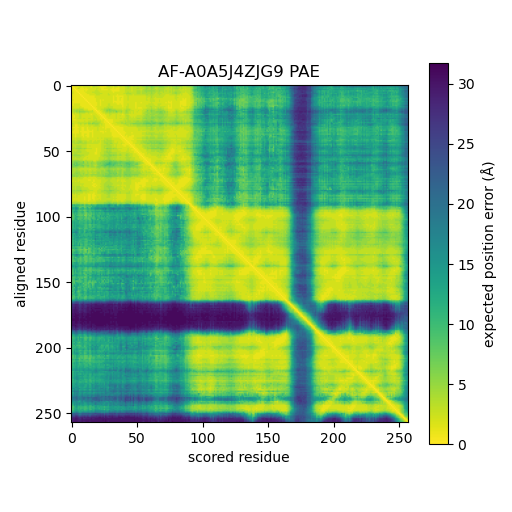1 -12.135 1.00 93.38 89 ASN A CA 1
ATOM 671 C C . ASN A 1 89 ? -1.688 7.026 -10.774 1.00 93.38 89 ASN A C 1
ATOM 673 O O . ASN A 1 89 ? -2.183 5.928 -10.540 1.00 93.38 89 ASN A O 1
ATOM 677 N N . CYS A 1 90 ? -0.907 7.685 -9.920 1.00 89.56 90 CYS A N 1
ATOM 678 C CA . CYS A 1 90 ? -0.591 7.214 -8.572 1.00 89.56 90 CYS A CA 1
ATOM 679 C C . CYS A 1 90 ? -1.428 7.913 -7.491 1.00 89.56 90 CYS A C 1
ATOM 681 O O . CYS A 1 90 ? -1.117 7.753 -6.313 1.00 89.56 90 CYS A O 1
ATOM 683 N N . GLN A 1 91 ? -2.428 8.704 -7.890 1.00 85.94 91 GLN A N 1
ATOM 684 C CA . GLN A 1 91 ? -3.321 9.412 -6.977 1.00 85.94 91 GLN A CA 1
ATOM 685 C C . GLN A 1 91 ? -4.141 8.423 -6.136 1.00 85.94 91 GLN A C 1
ATOM 687 O O . GLN A 1 91 ? -4.132 7.228 -6.418 1.00 85.94 91 GLN A O 1
ATOM 692 N N . ASP A 1 92 ? -4.841 8.952 -5.128 1.00 74.88 92 ASP A N 1
ATOM 693 C CA . ASP A 1 92 ? -5.737 8.267 -4.168 1.00 74.88 92 ASP A CA 1
ATOM 694 C C . ASP A 1 92 ? -5.219 8.195 -2.721 1.00 74.88 92 ASP A C 1
ATOM 696 O O . ASP A 1 92 ? -5.848 7.573 -1.862 1.00 74.88 92 ASP A O 1
ATOM 700 N N . TRP A 1 93 ? -4.130 8.895 -2.388 1.00 78.44 93 TRP A N 1
ATOM 701 C CA . TRP A 1 93 ? -3.726 9.097 -0.995 1.00 78.44 93 TRP A CA 1
ATOM 702 C C . TRP A 1 93 ? -3.381 10.562 -0.741 1.00 78.44 93 TRP A C 1
ATOM 704 O O . TRP A 1 93 ? -2.593 11.132 -1.461 1.00 78.44 93 TRP A O 1
ATOM 714 N N . ASN A 1 94 ? -3.925 11.201 0.291 1.00 79.69 94 ASN A N 1
ATOM 715 C CA . ASN A 1 94 ? -3.644 12.613 0.615 1.00 79.69 94 ASN A CA 1
ATOM 716 C C . ASN A 1 94 ? -2.411 12.810 1.528 1.00 79.69 94 ASN A C 1
ATOM 718 O O . ASN A 1 94 ? -2.122 13.927 1.958 1.00 79.69 94 ASN A O 1
ATOM 722 N N . GLY A 1 95 ? -1.692 11.731 1.855 1.00 82.12 95 GLY A N 1
ATOM 723 C CA . GLY A 1 95 ? -0.547 11.743 2.768 1.00 82.12 95 GLY A CA 1
ATOM 724 C C . GLY A 1 95 ? -0.903 11.659 4.255 1.00 82.12 95 GLY A C 1
ATOM 725 O O . GLY A 1 95 ? -0.013 11.386 5.055 1.00 82.12 95 GLY A O 1
ATOM 726 N N . GLU A 1 96 ? -2.171 11.824 4.644 1.00 90.19 96 GLU A N 1
ATOM 727 C CA . GLU A 1 96 ? -2.601 11.600 6.027 1.00 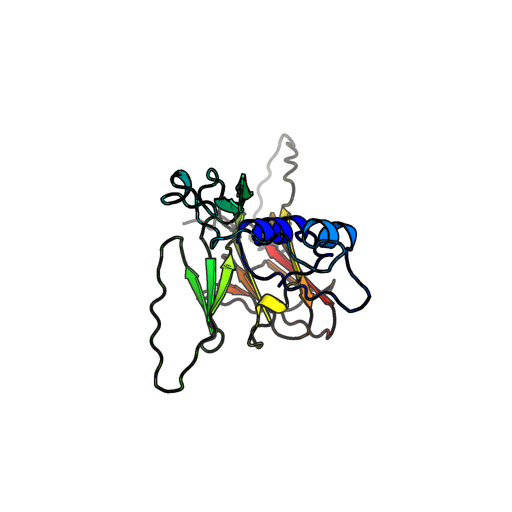90.19 96 GLU A CA 1
ATOM 728 C C . GLU A 1 96 ? -2.530 10.106 6.348 1.00 90.19 96 GLU A C 1
ATOM 730 O O . GLU A 1 96 ? -2.981 9.252 5.573 1.00 90.19 96 GLU A O 1
ATOM 735 N N . SER A 1 97 ? -1.951 9.764 7.493 1.00 92.62 97 SER A N 1
ATOM 736 C CA . SER A 1 97 ? -1.835 8.375 7.926 1.00 92.62 97 SER A CA 1
ATOM 737 C C . SER A 1 97 ? -2.006 8.206 9.415 1.00 92.62 97 SER A C 1
ATOM 739 O O . SER A 1 97 ? -1.869 9.129 10.215 1.00 92.62 97 SER A O 1
ATOM 741 N N . VAL A 1 98 ? -2.280 6.968 9.777 1.00 95.44 98 VAL A N 1
ATOM 742 C CA . VAL A 1 98 ? -2.112 6.455 11.121 1.00 95.44 98 VAL A CA 1
ATOM 743 C C . VAL A 1 98 ? -0.915 5.522 11.108 1.00 95.44 98 VAL A C 1
ATOM 745 O O . VAL A 1 98 ? -0.784 4.680 10.220 1.00 95.44 98 VAL A O 1
ATOM 748 N N . VAL A 1 99 ? -0.050 5.682 12.099 1.00 95.56 99 VAL A N 1
ATOM 749 C CA . VAL A 1 99 ? 1.100 4.825 12.348 1.00 95.56 99 VAL A CA 1
ATOM 750 C C . VAL A 1 99 ? 0.830 4.045 13.621 1.00 95.56 99 VAL A C 1
ATOM 752 O O . VAL A 1 99 ? 0.641 4.638 14.679 1.00 95.56 99 VAL A O 1
ATOM 755 N N . TYR A 1 100 ? 0.808 2.723 13.518 1.00 96.12 100 TYR A N 1
ATOM 756 C CA . TYR A 1 100 ? 0.786 1.833 14.670 1.00 96.12 100 TYR A CA 1
ATOM 757 C C . TYR A 1 100 ? 2.201 1.328 14.948 1.00 96.12 100 TYR A C 1
ATOM 759 O O . TYR A 1 100 ? 2.822 0.736 14.070 1.00 96.12 100 TYR A O 1
ATOM 767 N N . ALA A 1 101 ? 2.710 1.570 16.151 1.00 94.81 101 ALA A N 1
ATOM 768 C CA . ALA A 1 101 ? 3.970 1.025 16.633 1.00 94.81 101 ALA A CA 1
ATOM 769 C C . ALA A 1 101 ? 3.688 -0.296 17.361 1.00 94.81 101 ALA A C 1
ATOM 771 O O . ALA A 1 101 ? 3.086 -0.319 18.432 1.00 94.81 101 ALA A O 1
ATOM 772 N N . HIS A 1 102 ? 4.076 -1.413 16.753 1.00 94.31 102 HIS A N 1
ATOM 773 C CA . HIS A 1 102 ? 3.679 -2.749 17.194 1.00 94.31 102 HIS A CA 1
ATOM 774 C C . HIS A 1 102 ? 4.178 -3.112 18.596 1.00 94.31 102 HIS A C 1
ATOM 776 O O . HIS A 1 102 ? 3.415 -3.645 19.399 1.00 94.31 102 HIS A O 1
ATOM 782 N N . ARG A 1 103 ? 5.446 -2.836 18.907 1.00 94.38 103 ARG A N 1
ATOM 783 C CA . ARG A 1 103 ? 6.058 -3.217 20.182 1.00 94.38 103 ARG A CA 1
ATOM 784 C C . ARG A 1 103 ? 5.593 -2.307 21.320 1.00 94.38 103 ARG A C 1
ATOM 786 O O . ARG A 1 103 ? 5.346 -2.816 22.410 1.00 94.38 103 ARG A O 1
ATOM 793 N N . SER A 1 104 ? 5.470 -0.996 21.094 1.00 92.12 104 SER A N 1
ATOM 794 C CA . SER A 1 104 ? 4.948 -0.061 22.107 1.00 92.12 104 SER A CA 1
ATOM 795 C C . SER A 1 104 ? 3.421 -0.088 22.244 1.00 92.12 104 SER A C 1
ATOM 797 O O . SER A 1 104 ? 2.893 0.270 23.295 1.00 92.12 104 SER A O 1
ATOM 799 N N . GLY A 1 105 ? 2.705 -0.514 21.200 1.00 90.88 105 GLY A N 1
ATOM 800 C CA . GLY A 1 105 ? 1.249 -0.439 21.109 1.00 90.88 105 GLY A CA 1
ATOM 801 C C . GLY A 1 105 ? 0.711 0.967 20.813 1.00 90.88 105 GLY A C 1
ATOM 802 O O . GLY A 1 105 ? -0.503 1.166 20.864 1.00 90.88 105 GLY A O 1
ATOM 803 N N . GLU A 1 106 ? 1.585 1.934 20.521 1.00 91.88 106 GLU A N 1
ATOM 804 C CA . GLU A 1 106 ? 1.215 3.331 20.293 1.00 91.88 106 GLU A CA 1
ATOM 805 C C . GLU A 1 106 ? 0.561 3.526 18.921 1.00 91.88 106 GLU A C 1
ATOM 807 O O . GLU A 1 106 ? 0.950 2.911 17.925 1.00 91.88 106 GLU A O 1
ATOM 812 N N . VAL A 1 107 ? -0.430 4.416 18.861 1.00 94.50 107 VAL A N 1
ATOM 813 C CA . VAL A 1 107 ? -1.079 4.828 17.617 1.00 94.50 107 VAL A CA 1
ATOM 814 C C . VAL A 1 107 ? -0.919 6.330 17.452 1.00 94.50 107 VAL A C 1
ATOM 816 O O . VAL A 1 107 ? -1.433 7.112 18.248 1.00 94.50 107 VAL A O 1
ATOM 819 N N . VAL A 1 108 ? -0.243 6.734 16.382 1.00 93.38 108 VAL A N 1
ATOM 820 C CA . VAL A 1 108 ? 0.040 8.137 16.081 1.00 93.38 108 VAL A CA 1
ATOM 821 C C . VAL A 1 108 ? -0.646 8.519 14.780 1.00 93.38 108 VAL A C 1
ATOM 823 O O . VAL A 1 108 ? -0.421 7.899 13.742 1.00 93.38 108 VAL A O 1
ATOM 826 N N . ARG A 1 109 ? -1.464 9.575 14.799 1.00 93.69 109 ARG A N 1
ATOM 827 C CA . ARG A 1 109 ? -1.880 10.232 13.555 1.00 93.69 109 ARG A CA 1
ATOM 828 C C . ARG A 1 109 ? -0.694 11.039 13.036 1.00 93.69 109 ARG A C 1
ATOM 830 O O . ARG A 1 109 ? -0.211 11.925 13.735 1.00 93.69 109 ARG A O 1
ATOM 837 N N . LEU A 1 110 ? -0.255 10.740 11.822 1.00 93.38 110 LEU A N 1
ATOM 838 C CA . LEU A 1 110 ? 0.859 11.398 11.158 1.00 93.38 110 LEU A CA 1
ATOM 839 C C . LEU A 1 110 ? 0.323 12.221 9.976 1.00 93.38 110 LEU A C 1
ATOM 841 O O . LEU A 1 110 ? -0.049 11.635 8.954 1.00 93.38 110 LEU A O 1
ATOM 845 N N . PRO A 1 111 ? 0.239 13.558 10.120 1.00 91.69 111 PRO A N 1
ATOM 846 C CA . PRO A 1 111 ? -0.179 14.429 9.033 1.00 91.69 111 PRO A CA 1
ATOM 847 C C . PRO A 1 111 ? 0.798 14.419 7.862 1.00 91.69 111 PRO A C 1
ATOM 849 O O . PRO A 1 111 ? 1.979 14.088 8.018 1.00 91.69 111 PRO A O 1
ATOM 852 N N . ASN A 1 112 ? 0.330 14.852 6.694 1.00 86.06 112 ASN A N 1
ATOM 853 C CA . ASN A 1 112 ? 1.197 14.969 5.526 1.00 86.06 112 ASN A CA 1
ATOM 854 C C . ASN A 1 112 ? 2.410 15.885 5.813 1.00 86.06 112 ASN A C 1
ATOM 856 O O . ASN A 1 112 ? 2.264 17.010 6.288 1.00 86.06 112 ASN A O 1
ATOM 860 N N . GLY A 1 113 ? 3.617 15.391 5.522 1.00 81.25 113 GLY A N 1
ATOM 861 C CA . GLY A 1 113 ? 4.879 16.109 5.730 1.00 81.25 113 GLY A CA 1
ATOM 862 C C . GLY A 1 113 ? 5.397 16.115 7.172 1.00 81.25 113 GLY A C 1
ATOM 863 O O . GLY A 1 113 ? 6.486 16.633 7.414 1.00 81.25 113 GLY A O 1
ATOM 864 N N . ALA A 1 114 ? 4.662 15.533 8.123 1.00 89.12 114 ALA A N 1
ATOM 865 C CA . ALA A 1 114 ? 5.142 15.367 9.487 1.00 89.12 114 ALA A CA 1
ATOM 866 C C . ALA A 1 114 ? 6.180 14.237 9.590 1.00 89.12 114 ALA A C 1
ATOM 868 O O . ALA A 1 114 ? 6.184 13.282 8.811 1.00 89.12 114 ALA A O 1
ATOM 869 N N . SER A 1 115 ? 7.032 14.332 10.609 1.00 87.38 115 SER A N 1
ATOM 870 C CA . SER A 1 115 ? 8.048 13.330 10.934 1.00 87.38 115 SER A CA 1
ATOM 871 C C . SER A 1 115 ? 7.784 12.750 12.317 1.00 87.38 115 SER A C 1
ATOM 873 O O . SER A 1 115 ? 7.511 13.497 13.256 1.00 87.38 115 SER A O 1
ATOM 875 N N . LEU A 1 116 ? 7.919 11.430 12.453 1.00 88.38 116 LEU A N 1
ATOM 876 C CA . LEU A 1 116 ? 7.901 10.740 13.741 1.00 88.38 116 LEU A CA 1
ATOM 877 C C . LEU A 1 116 ? 9.352 10.492 14.185 1.00 88.38 116 LEU A C 1
ATOM 879 O O . LEU A 1 116 ? 10.037 9.685 13.552 1.00 88.38 116 LEU A O 1
ATOM 883 N N . PRO A 1 117 ? 9.868 11.188 15.214 1.00 90.50 117 PRO A N 1
ATOM 884 C CA . PRO A 1 117 ? 11.207 10.918 15.723 1.00 90.50 117 PRO A CA 1
ATOM 885 C C . PRO A 1 117 ? 11.258 9.536 16.386 1.00 90.50 117 PRO A C 1
ATOM 887 O O . PRO A 1 117 ? 10.385 9.188 17.176 1.00 90.50 117 PRO A O 1
ATOM 890 N N . VAL A 1 118 ? 12.303 8.760 16.089 1.00 91.69 118 VAL A N 1
ATOM 891 C CA . VAL A 1 118 ? 12.494 7.402 16.619 1.00 91.69 118 VAL A CA 1
ATOM 892 C C . VAL A 1 118 ? 13.903 7.270 17.187 1.00 91.69 118 VAL A C 1
ATOM 894 O O . VAL A 1 118 ? 14.881 7.578 16.509 1.00 91.69 118 VAL A O 1
ATOM 897 N N . THR A 1 119 ? 14.002 6.759 18.413 1.00 93.94 119 THR A N 1
ATOM 898 C CA . THR A 1 119 ? 15.270 6.422 19.070 1.00 93.94 119 THR A CA 1
ATOM 899 C C . THR A 1 119 ? 15.207 4.973 19.530 1.00 93.94 119 THR A C 1
ATOM 901 O O . THR A 1 119 ? 14.284 4.601 20.250 1.00 93.94 119 THR A O 1
ATOM 904 N N . LEU A 1 120 ? 16.192 4.165 19.138 1.00 94.75 120 LEU A N 1
ATOM 905 C CA . LEU A 1 120 ? 16.311 2.756 19.519 1.00 94.75 120 LEU A CA 1
ATOM 906 C C . LEU A 1 120 ? 17.686 2.513 20.147 1.00 94.75 120 LEU A C 1
ATOM 908 O O . LEU A 1 120 ? 18.701 3.012 19.655 1.00 94.75 120 LEU A O 1
ATOM 912 N N . LYS A 1 121 ? 17.729 1.746 21.235 1.00 97.75 121 LYS A N 1
ATOM 913 C CA . LYS A 1 121 ? 18.974 1.266 21.848 1.00 97.75 121 LYS A CA 1
ATOM 914 C C . LYS A 1 121 ? 19.597 0.134 21.022 1.00 97.75 121 LYS A C 1
ATOM 916 O O . LYS A 1 121 ? 18.991 -0.414 20.104 1.00 97.75 121 LYS A O 1
ATOM 921 N N . VAL A 1 122 ? 20.824 -0.251 21.375 1.00 96.12 122 VAL A N 1
ATOM 922 C CA . VAL A 1 122 ? 21.497 -1.427 20.799 1.00 96.12 122 VAL A CA 1
ATOM 923 C C . VAL A 1 122 ? 20.601 -2.662 20.960 1.00 96.12 122 VAL A C 1
ATOM 925 O O . VAL A 1 122 ? 20.187 -2.974 22.073 1.00 96.12 122 VAL A O 1
ATOM 928 N N . LEU A 1 123 ? 20.317 -3.344 19.843 1.00 95.31 123 LEU A N 1
ATOM 929 C CA . LEU A 1 123 ? 19.411 -4.503 19.737 1.00 95.31 123 LEU A CA 1
ATOM 930 C C . LEU A 1 123 ? 17.932 -4.225 20.073 1.00 95.31 123 LEU A C 1
ATOM 932 O O . LEU A 1 123 ? 17.147 -5.161 20.214 1.00 95.31 123 LEU A O 1
ATOM 936 N N . GLU A 1 124 ? 17.529 -2.960 20.171 1.00 97.62 124 GLU A N 1
ATOM 937 C CA . GLU A 1 124 ? 16.125 -2.580 20.273 1.00 97.62 124 GLU A CA 1
ATOM 938 C C . GLU A 1 124 ? 15.490 -2.478 18.881 1.00 97.62 124 GLU A C 1
ATOM 940 O O . GLU A 1 124 ? 16.145 -2.092 17.913 1.00 97.62 124 GLU A O 1
ATOM 945 N N . TYR A 1 125 ? 14.209 -2.825 18.774 1.00 95.69 125 TYR A N 1
ATOM 946 C CA . TYR A 1 125 ? 13.463 -2.751 17.522 1.00 95.69 125 TYR A CA 1
ATOM 947 C C . TYR A 1 125 ? 12.082 -2.145 17.747 1.00 95.69 125 TYR A C 1
ATOM 949 O O . TYR A 1 125 ? 11.537 -2.205 18.845 1.00 95.69 125 TYR A O 1
ATOM 957 N N . GLU A 1 126 ? 11.509 -1.599 16.684 1.00 95.81 126 GLU A N 1
ATOM 958 C CA . GLU A 1 126 ? 10.102 -1.230 16.604 1.00 95.81 126 GLU A CA 1
ATOM 959 C C . GLU A 1 126 ? 9.626 -1.504 15.175 1.00 95.81 126 GLU A C 1
ATOM 961 O O . GLU A 1 126 ? 10.389 -1.317 14.222 1.00 95.81 126 GLU A O 1
ATOM 966 N N . LEU A 1 127 ? 8.393 -1.982 15.025 1.00 93.62 127 LEU A N 1
ATOM 967 C CA . LEU A 1 127 ? 7.759 -2.144 13.720 1.00 93.62 127 LEU A CA 1
ATOM 968 C C . LEU A 1 127 ? 6.642 -1.114 13.611 1.00 93.62 127 LEU A C 1
ATOM 970 O O . LEU A 1 127 ? 5.708 -1.128 14.408 1.00 93.62 127 LEU A O 1
ATOM 974 N N . PHE A 1 128 ? 6.753 -0.233 12.621 1.00 93.75 128 PHE A N 1
ATOM 975 C CA . PHE A 1 128 ? 5.755 0.792 12.346 1.00 93.75 128 PHE A CA 1
ATOM 976 C C . PHE A 1 128 ? 4.888 0.375 11.161 1.00 93.75 128 PHE A C 1
ATOM 978 O O . PHE A 1 128 ? 5.387 0.148 10.055 1.00 93.75 128 PHE A O 1
ATOM 985 N N . HIS A 1 129 ? 3.581 0.307 11.387 1.00 92.62 129 HIS A N 1
ATOM 986 C CA . HIS A 1 129 ? 2.584 -0.056 10.389 1.00 92.62 129 HIS A CA 1
ATOM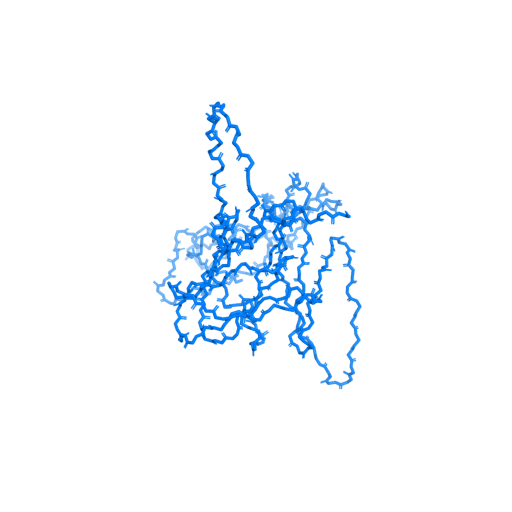 987 C C . HIS A 1 129 ? 1.817 1.191 9.991 1.00 92.62 129 HIS A C 1
ATOM 989 O O . HIS A 1 129 ? 1.167 1.823 10.821 1.00 92.62 129 HIS A O 1
ATOM 995 N N . PHE A 1 130 ? 1.899 1.539 8.713 1.00 91.50 130 PHE A N 1
ATOM 996 C CA . PHE A 1 130 ? 1.268 2.727 8.159 1.00 91.50 130 PHE A CA 1
ATOM 997 C C . PHE A 1 130 ? -0.057 2.344 7.511 1.00 91.50 130 PHE A C 1
ATOM 999 O O . PHE A 1 130 ? -0.099 1.456 6.659 1.00 91.50 130 PHE A O 1
ATOM 1006 N N . SER A 1 131 ? -1.125 3.041 7.885 1.00 93.12 131 SER A N 1
ATOM 1007 C CA . SER A 1 131 ? -2.415 2.963 7.210 1.00 93.12 131 SER A CA 1
ATOM 1008 C C . SER A 1 131 ? -2.860 4.359 6.788 1.00 93.12 131 SER A C 1
ATOM 1010 O O . SER A 1 131 ? -2.973 5.231 7.655 1.00 93.12 131 SER A O 1
ATOM 1012 N N . PRO A 1 132 ? -3.189 4.577 5.502 1.00 91.50 132 PRO A N 1
ATOM 1013 C CA . PRO A 1 132 ? -3.842 5.801 5.059 1.00 91.50 132 PRO A CA 1
ATOM 1014 C C . PRO A 1 132 ? -5.077 6.108 5.907 1.00 91.50 132 PRO A C 1
ATOM 1016 O O . PRO A 1 132 ? -5.879 5.214 6.199 1.00 91.50 132 PRO A O 1
ATOM 1019 N N . LEU A 1 133 ? -5.220 7.370 6.311 1.00 92.06 133 LEU A N 1
ATOM 1020 C CA . LEU A 1 133 ? -6.386 7.825 7.056 1.00 92.06 133 LEU A CA 1
ATOM 1021 C C . LEU A 1 133 ? -7.501 8.183 6.073 1.00 92.06 133 LEU A C 1
ATOM 1023 O O . LEU A 1 133 ? -7.339 9.067 5.234 1.00 92.06 133 LEU A O 1
ATOM 1027 N N . LYS A 1 134 ? -8.650 7.521 6.198 1.00 91.12 134 LYS A N 1
ATOM 1028 C CA . LYS A 1 134 ? -9.835 7.828 5.399 1.00 91.12 134 LYS A CA 1
ATOM 1029 C C . LYS A 1 134 ? -10.786 8.711 6.191 1.00 91.12 134 LYS A C 1
ATOM 1031 O O . LYS A 1 134 ? -11.262 8.316 7.254 1.00 91.12 134 LYS A O 1
ATOM 1036 N N . GLU A 1 135 ? -11.100 9.882 5.656 1.00 91.75 135 GLU A N 1
ATOM 1037 C CA . GLU A 1 135 ? -12.189 10.717 6.161 1.00 91.75 135 GLU A CA 1
ATOM 1038 C C . GLU A 1 135 ? -13.524 10.151 5.661 1.00 91.75 135 GLU A C 1
ATOM 1040 O O . GLU A 1 135 ? -13.749 10.013 4.460 1.00 91.75 135 GLU A O 1
ATOM 1045 N N . ILE A 1 136 ? -14.388 9.749 6.593 1.00 91.31 136 ILE A N 1
ATOM 1046 C CA . ILE A 1 136 ? -15.707 9.167 6.309 1.00 91.31 136 ILE A CA 1
ATOM 1047 C C . ILE A 1 136 ? -16.776 10.260 6.347 1.00 91.31 136 ILE A C 1
ATOM 1049 O O . ILE A 1 136 ? -17.626 10.346 5.466 1.00 91.31 136 ILE A O 1
ATOM 1053 N N . THR A 1 137 ? -16.725 11.100 7.379 1.00 89.19 137 THR A N 1
ATOM 1054 C CA . THR A 1 137 ? -17.517 12.327 7.510 1.00 89.19 137 THR A CA 1
ATOM 1055 C C . THR A 1 137 ? -16.628 13.422 8.095 1.00 89.19 137 THR A C 1
ATOM 1057 O O . THR A 1 137 ? -15.509 13.146 8.522 1.00 89.19 137 THR A O 1
ATOM 1060 N N . ALA A 1 138 ? -17.145 14.648 8.219 1.00 85.88 138 ALA A N 1
ATOM 1061 C CA . ALA A 1 138 ? -16.428 15.754 8.861 1.00 85.88 138 ALA A CA 1
ATOM 1062 C C . ALA A 1 138 ? -15.910 15.437 10.283 1.00 85.88 138 ALA A C 1
ATOM 1064 O O . ALA A 1 138 ? -14.968 16.072 10.743 1.00 85.88 138 ALA A O 1
ATOM 1065 N N . ASN A 1 139 ? -16.510 14.466 10.985 1.00 87.69 139 ASN A N 1
ATOM 1066 C CA . ASN A 1 139 ? -16.139 14.126 12.362 1.00 87.69 139 ASN A CA 1
ATOM 1067 C C . ASN A 1 139 ? -15.623 12.686 12.530 1.00 87.69 139 ASN A C 1
ATOM 1069 O O . ASN A 1 139 ? -15.134 12.337 13.609 1.00 87.69 139 ASN A O 1
ATOM 1073 N N . ILE A 1 140 ? -15.749 11.844 11.501 1.00 91.56 140 ILE A N 1
ATOM 1074 C CA . ILE A 1 140 ? -15.388 10.426 11.549 1.00 91.56 140 ILE A CA 1
ATOM 1075 C C . ILE A 1 140 ? -14.263 10.186 10.550 1.00 91.56 140 ILE A C 1
ATOM 1077 O O . ILE A 1 140 ? -14.464 10.316 9.344 1.00 91.56 140 ILE A O 1
ATOM 1081 N N . SER A 1 141 ? -13.099 9.788 11.049 1.00 94.44 141 SER A N 1
ATOM 1082 C CA . SER A 1 141 ? -11.989 9.295 10.245 1.00 94.44 141 SER A CA 1
ATOM 1083 C C . SER A 1 141 ? -11.529 7.938 10.760 1.00 94.44 141 SER A C 1
ATOM 1085 O O . SER A 1 141 ? -11.649 7.631 11.948 1.00 94.44 141 SER A O 1
ATOM 1087 N N . PHE A 1 142 ? -11.058 7.099 9.844 1.00 95.88 142 PHE A N 1
ATOM 1088 C CA . PHE A 1 142 ? -10.813 5.690 10.107 1.00 95.88 142 PHE A CA 1
ATOM 1089 C C . PHE A 1 142 ? -9.570 5.200 9.373 1.00 95.88 142 PHE A C 1
ATOM 1091 O O . PHE A 1 142 ? -9.333 5.584 8.226 1.00 95.88 142 PHE A O 1
ATOM 1098 N N . ALA A 1 143 ? -8.800 4.325 10.017 1.00 96.06 143 ALA A N 1
ATOM 1099 C CA . ALA A 1 143 ? -7.673 3.646 9.391 1.00 96.06 143 ALA A CA 1
ATOM 1100 C C . ALA A 1 143 ? -7.568 2.195 9.907 1.00 96.06 143 ALA A C 1
ATOM 1102 O O . ALA A 1 143 ? -7.455 1.991 11.121 1.00 96.06 143 ALA A O 1
ATOM 1103 N N . PRO A 1 144 ? -7.618 1.174 9.032 1.00 95.94 144 PRO A N 1
ATOM 1104 C CA . PRO A 1 144 ? -7.448 -0.214 9.454 1.00 95.94 144 PRO A CA 1
ATOM 1105 C C . PRO A 1 144 ? -6.001 -0.498 9.890 1.00 95.94 144 PRO A C 1
ATOM 1107 O O . PRO A 1 144 ? -5.062 -0.129 9.198 1.00 95.94 144 PRO A O 1
ATOM 1110 N N . ILE A 1 145 ? -5.809 -1.204 11.010 1.00 95.81 145 ILE A N 1
ATOM 1111 C CA . ILE A 1 145 ? -4.473 -1.641 11.462 1.00 95.81 145 ILE A CA 1
ATOM 1112 C C . ILE A 1 145 ? -4.302 -3.148 11.241 1.00 95.81 145 ILE A C 1
ATOM 1114 O O . ILE A 1 145 ? -3.262 -3.582 10.761 1.00 95.81 145 ILE A O 1
ATOM 1118 N N . GLY A 1 146 ? -5.327 -3.954 11.536 1.00 94.94 146 GLY A N 1
ATOM 1119 C CA . GLY A 1 146 ? -5.294 -5.412 11.363 1.00 94.94 146 GLY A CA 1
ATOM 1120 C C . GLY A 1 146 ? -4.994 -6.158 12.664 1.00 94.94 146 GLY A C 1
ATOM 1121 O O . GLY A 1 146 ? -5.404 -5.713 13.731 1.00 94.94 146 GLY A O 1
ATOM 1122 N N . LEU A 1 147 ? -4.323 -7.312 12.601 1.00 94.69 147 LEU A N 1
ATOM 1123 C CA . LEU A 1 147 ? -4.060 -8.142 13.788 1.00 94.69 147 LEU A CA 1
ATOM 1124 C C . LEU A 1 147 ? -2.938 -7.544 14.639 1.00 94.69 147 LEU A C 1
ATOM 1126 O O . LEU A 1 147 ? -1.777 -7.672 14.271 1.00 94.69 147 LEU A O 1
ATOM 1130 N N . LEU A 1 148 ? -3.272 -6.935 15.779 1.00 93.69 148 LEU A N 1
ATOM 1131 C CA . LEU A 1 148 ? -2.333 -6.151 16.600 1.00 93.69 148 LEU A CA 1
ATOM 1132 C C . LEU A 1 148 ? -1.130 -6.955 17.103 1.00 93.69 148 LEU A C 1
ATOM 1134 O O . LEU A 1 148 ? -0.019 -6.438 17.173 1.00 93.69 148 LEU A O 1
ATOM 1138 N N . ASP A 1 149 ? -1.351 -8.233 17.395 1.00 92.12 149 ASP A N 1
ATOM 1139 C CA . ASP A 1 149 ? -0.350 -9.125 17.982 1.00 92.12 149 ASP A CA 1
ATOM 1140 C C . ASP A 1 149 ? 0.591 -9.760 16.935 1.00 92.12 149 ASP A C 1
ATOM 1142 O O . ASP A 1 149 ? 1.452 -10.566 17.279 1.00 92.12 149 ASP A O 1
ATOM 1146 N N . MET A 1 150 ? 0.456 -9.405 15.651 1.00 94.56 150 MET A N 1
ATOM 1147 C CA . MET 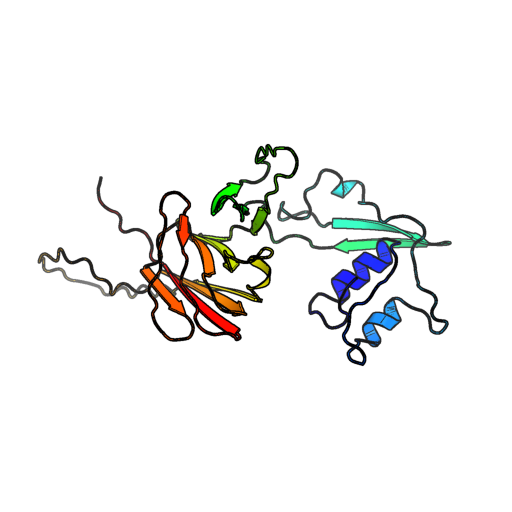A 1 150 ? 1.278 -9.940 14.560 1.00 94.56 150 MET A CA 1
ATOM 1148 C C . MET A 1 150 ? 2.317 -8.920 14.091 1.00 94.56 150 MET A C 1
ATOM 1150 O O . MET A 1 150 ? 1.997 -7.757 13.875 1.00 94.56 150 MET A O 1
ATOM 1154 N N . PHE A 1 151 ? 3.544 -9.365 13.795 1.00 93.50 151 PHE A N 1
ATOM 1155 C CA . PHE A 1 151 ? 4.590 -8.477 13.263 1.00 93.50 151 PHE A CA 1
ATOM 1156 C C . PHE A 1 151 ? 4.207 -7.776 11.954 1.00 93.50 151 PHE A C 1
ATOM 1158 O O . PHE A 1 151 ? 4.710 -6.696 11.667 1.00 93.50 151 PHE A O 1
ATOM 1165 N N . ASN A 1 152 ? 3.319 -8.363 11.148 1.00 92.50 152 ASN A N 1
ATOM 1166 C CA . ASN A 1 152 ? 2.734 -7.720 9.972 1.00 92.50 152 ASN A CA 1
ATOM 1167 C C . ASN A 1 152 ? 1.214 -7.605 10.150 1.00 92.50 152 ASN A C 1
ATOM 1169 O O . ASN A 1 152 ? 0.457 -8.390 9.575 1.00 92.50 152 ASN A O 1
ATOM 1173 N N . THR A 1 153 ? 0.791 -6.648 10.979 1.00 92.81 153 THR A N 1
ATOM 1174 C CA . THR A 1 153 ? -0.607 -6.457 11.394 1.00 92.81 153 THR A CA 1
ATOM 1175 C C . THR A 1 153 ? -1.553 -6.280 10.201 1.00 92.81 153 THR A C 1
ATOM 1177 O O . THR A 1 153 ? -2.524 -7.031 10.055 1.00 92.81 153 THR A O 1
ATOM 1180 N N . GLY A 1 154 ? -1.224 -5.343 9.303 1.00 92.44 154 GLY A N 1
ATOM 1181 C CA . GLY A 1 154 ? -2.037 -4.965 8.145 1.00 92.44 154 GLY A CA 1
ATOM 1182 C C . GLY A 1 154 ? -2.188 -6.079 7.114 1.00 92.44 154 GLY A C 1
ATOM 1183 O O . GLY A 1 154 ? -3.179 -6.118 6.391 1.00 92.44 154 GLY A O 1
ATOM 1184 N N . GLY A 1 155 ? -1.276 -7.058 7.101 1.00 92.75 155 GLY A N 1
ATOM 1185 C CA . GLY A 1 155 ? -1.365 -8.233 6.231 1.00 92.75 155 GLY A CA 1
ATOM 1186 C C . GLY A 1 155 ? -2.587 -9.129 6.487 1.00 92.75 155 GLY A C 1
ATOM 1187 O O . GLY A 1 155 ? -2.839 -10.052 5.702 1.00 92.75 155 GLY A O 1
ATOM 1188 N N . ALA A 1 156 ? -3.326 -8.888 7.573 1.00 93.50 156 ALA A N 1
ATOM 1189 C CA . ALA A 1 156 ? -4.580 -9.557 7.897 1.00 93.50 156 ALA A CA 1
ATOM 1190 C C . ALA A 1 156 ? -5.822 -8.891 7.276 1.00 93.50 156 ALA A C 1
ATOM 1192 O O . ALA A 1 156 ? -6.877 -9.518 7.261 1.00 93.50 156 ALA A O 1
ATOM 1193 N N . VAL A 1 157 ? -5.722 -7.656 6.774 1.00 93.50 157 VAL A N 1
ATOM 1194 C CA . VAL A 1 157 ? -6.843 -6.918 6.172 1.00 93.50 157 VAL A CA 1
ATOM 1195 C C . VAL A 1 157 ? -6.839 -7.149 4.661 1.00 93.50 157 VAL A C 1
ATOM 1197 O O . VAL A 1 157 ? -5.898 -6.775 3.970 1.00 93.50 157 VAL A O 1
ATOM 1200 N N . GLU A 1 158 ? -7.884 -7.788 4.142 1.00 91.50 158 GLU A N 1
ATOM 1201 C CA . GLU A 1 158 ? -8.045 -8.081 2.712 1.00 91.50 158 GLU A CA 1
ATOM 1202 C C . GLU A 1 158 ? -8.900 -7.026 1.995 1.00 91.50 158 GLU A C 1
ATOM 1204 O O . GLU A 1 158 ? -8.726 -6.805 0.798 1.00 91.50 158 GLU A O 1
ATOM 1209 N N . GLN A 1 159 ? -9.823 -6.371 2.708 1.00 91.94 159 GLN A N 1
ATOM 1210 C CA . GLN A 1 159 ? -10.703 -5.351 2.137 1.00 91.94 159 GLN A CA 1
ATOM 1211 C C . GLN A 1 159 ? -11.144 -4.330 3.193 1.00 91.94 159 GLN A C 1
ATOM 1213 O O . GLN A 1 159 ? -11.321 -4.687 4.356 1.00 91.94 159 GLN A O 1
ATOM 1218 N N . PHE A 1 160 ? -11.367 -3.082 2.771 1.00 93.12 160 PHE A N 1
ATOM 1219 C CA . PHE A 1 160 ? -11.906 -1.994 3.591 1.00 93.12 160 PHE A CA 1
ATOM 1220 C C . PHE A 1 160 ? -12.969 -1.217 2.805 1.00 93.12 160 PHE A C 1
ATOM 1222 O O . PHE A 1 160 ? -12.669 -0.575 1.798 1.00 93.12 160 PHE A O 1
ATOM 1229 N N . GLU A 1 161 ? -14.211 -1.266 3.281 1.00 93.88 161 GLU A N 1
ATOM 1230 C CA . GLU A 1 161 ? -15.368 -0.588 2.699 1.00 93.88 161 GLU A CA 1
ATOM 1231 C C . GLU A 1 161 ? -16.050 0.319 3.728 1.00 93.88 161 GLU A C 1
ATOM 1233 O O . GLU A 1 161 ? -15.977 0.103 4.939 1.00 93.88 161 GLU A O 1
ATOM 1238 N N . VAL A 1 162 ? -16.718 1.360 3.234 1.00 93.06 162 VAL A N 1
ATOM 1239 C CA . VAL A 1 162 ? -17.463 2.320 4.051 1.00 93.06 162 VAL A CA 1
ATOM 1240 C C . VAL A 1 162 ? -18.852 2.468 3.451 1.00 93.06 162 VAL A C 1
ATOM 1242 O O . VAL A 1 162 ? -18.980 2.821 2.281 1.00 93.06 162 VAL A O 1
ATOM 1245 N N . HIS A 1 163 ? -19.879 2.233 4.260 1.00 93.12 163 HIS A N 1
ATOM 1246 C CA . HIS A 1 163 ? -21.280 2.388 3.885 1.00 93.12 163 HIS A CA 1
ATOM 1247 C C . HIS A 1 163 ? -21.883 3.553 4.670 1.00 93.12 163 HIS A C 1
ATOM 1249 O O . HIS A 1 163 ? -21.946 3.506 5.898 1.00 93.12 163 HIS A O 1
ATOM 1255 N N . LEU A 1 164 ? -22.313 4.603 3.976 1.00 91.38 164 LEU A N 1
ATOM 1256 C CA . LEU A 1 164 ? -23.031 5.730 4.575 1.00 91.38 164 LEU A CA 1
ATOM 1257 C C . LEU A 1 164 ? -24.535 5.439 4.571 1.00 91.38 164 LEU A C 1
ATOM 1259 O O . LEU A 1 164 ? -25.027 4.777 3.659 1.00 91.38 164 LEU A O 1
ATOM 1263 N N . SER A 1 165 ? -25.270 5.920 5.575 1.00 85.62 165 SER A N 1
ATOM 1264 C CA . SER A 1 165 ? -26.734 5.871 5.534 1.00 85.62 165 SER A CA 1
ATOM 1265 C C . SER A 1 165 ? -27.297 7.049 4.738 1.00 85.62 165 SER A C 1
ATOM 1267 O O . SER A 1 165 ? -26.970 8.210 4.995 1.00 85.62 165 SER A O 1
ATOM 1269 N N . ASP A 1 166 ? -28.167 6.756 3.769 1.00 72.69 166 ASP A N 1
ATOM 1270 C CA . ASP A 1 166 ? -28.873 7.782 3.006 1.00 72.69 166 ASP A CA 1
ATOM 1271 C C . ASP A 1 166 ? -29.876 8.510 3.909 1.00 72.69 166 ASP A C 1
ATOM 1273 O O . ASP A 1 166 ? -30.823 7.919 4.434 1.00 72.69 166 ASP A O 1
ATOM 1277 N N . LYS A 1 167 ? -29.710 9.826 4.069 1.00 55.69 167 LYS A N 1
ATOM 1278 C CA . LYS A 1 167 ? -30.755 10.673 4.648 1.00 55.69 167 LYS A CA 1
ATOM 1279 C C . LYS A 1 167 ? -31.857 10.881 3.607 1.00 55.69 167 LYS A C 1
ATOM 1281 O O . LYS A 1 167 ? -31.809 11.851 2.857 1.00 55.69 167 LYS A O 1
ATOM 1286 N N . LYS A 1 168 ? -32.893 10.039 3.586 1.00 41.44 168 LYS A N 1
ATOM 1287 C CA . LYS A 1 168 ? -34.197 10.507 3.091 1.00 41.44 168 LYS A CA 1
ATOM 1288 C C . LYS A 1 168 ? -34.842 11.340 4.192 1.00 41.44 168 LYS A C 1
ATOM 1290 O O . LYS A 1 168 ? -35.325 10.817 5.189 1.00 41.44 168 LYS A O 1
ATOM 1295 N N . GLN A 1 169 ? -34.762 12.654 4.031 1.00 40.31 169 GLN A N 1
ATOM 1296 C CA . GLN A 1 169 ? -35.473 13.627 4.848 1.00 40.31 169 GLN A CA 1
ATOM 1297 C C . GLN A 1 169 ? -36.931 13.632 4.363 1.00 40.31 169 GLN A C 1
ATOM 1299 O O . GLN A 1 169 ? -37.253 14.304 3.388 1.00 40.31 169 GLN A O 1
ATOM 1304 N N . GLU A 1 170 ? -37.803 12.825 4.969 1.00 37.06 170 GLU A N 1
ATOM 1305 C CA . GLU A 1 170 ? -39.243 13.019 4.786 1.00 37.06 170 GLU A CA 1
ATOM 1306 C C . GLU A 1 170 ? -39.632 14.285 5.556 1.00 37.06 170 GLU A C 1
ATOM 1308 O O . GLU A 1 170 ? -39.571 14.327 6.785 1.00 37.06 170 GLU A O 1
ATOM 1313 N N . LEU A 1 171 ? -39.953 15.354 4.821 1.00 38.78 171 LEU A N 1
ATOM 1314 C CA . LEU A 1 171 ? -40.711 16.469 5.371 1.00 38.78 171 LEU A CA 1
ATOM 1315 C C . LEU A 1 171 ? -42.112 15.942 5.688 1.00 38.78 171 LEU A C 1
ATOM 1317 O O . LEU A 1 171 ? -42.873 15.642 4.772 1.00 38.78 171 LEU A O 1
ATOM 1321 N N . PHE A 1 172 ? -42.439 15.832 6.971 1.00 37.19 172 PHE A N 1
ATOM 1322 C CA . PHE A 1 172 ? -43.823 15.764 7.419 1.00 37.19 172 PHE A CA 1
ATOM 1323 C C . PHE A 1 172 ? -44.146 17.092 8.100 1.00 37.19 172 PHE A C 1
ATOM 1325 O O . PHE A 1 172 ? -43.529 17.456 9.103 1.00 37.19 172 PHE A O 1
ATOM 1332 N N . ASP A 1 173 ? -45.055 17.841 7.481 1.00 41.56 173 ASP A N 1
ATOM 1333 C CA . ASP A 1 173 ? -45.591 19.095 7.994 1.00 41.56 173 ASP A CA 1
ATOM 1334 C C . ASP A 1 173 ? -46.415 18.848 9.265 1.00 41.56 173 ASP A C 1
ATOM 1336 O O . ASP A 1 173 ? -47.320 18.018 9.272 1.00 41.56 173 ASP A O 1
ATOM 1340 N N . GLY A 1 174 ? -46.138 19.650 10.297 1.00 44.94 174 GLY A N 1
ATOM 1341 C CA . GLY A 1 174 ? -47.143 20.120 11.254 1.00 44.94 174 GLY A CA 1
ATOM 1342 C C . GLY A 1 174 ? -47.518 19.205 12.424 1.00 44.94 174 GLY A C 1
ATOM 1343 O O . GLY A 1 174 ? -48.410 18.380 12.305 1.00 44.94 174 GLY A O 1
ATOM 1344 N N . GLU A 1 175 ? -46.898 19.469 13.580 1.00 34.44 175 GLU A N 1
ATOM 1345 C CA . GLU A 1 175 ? -47.507 19.735 14.906 1.00 34.44 175 GLU A CA 1
ATOM 1346 C C . GLU A 1 175 ? -46.657 19.173 16.059 1.00 34.44 175 GLU A C 1
ATOM 1348 O O . GLU A 1 175 ? -46.192 18.036 16.043 1.00 34.44 175 GLU A O 1
ATOM 1353 N N . VAL A 1 176 ? -46.440 20.011 17.077 1.00 40.59 176 VAL A N 1
ATOM 1354 C CA . VAL A 1 176 ? -45.758 19.665 18.333 1.00 40.59 176 VAL A CA 1
ATOM 1355 C C . VAL A 1 176 ? -46.828 19.365 19.383 1.00 40.59 176 VAL A C 1
ATOM 1357 O O . VAL A 1 176 ? -47.746 20.171 19.544 1.00 40.59 176 VAL A O 1
ATOM 1360 N N . PRO A 1 177 ? -46.661 18.303 20.187 1.00 39.97 177 PRO A N 1
ATOM 1361 C CA . PRO A 1 177 ? -46.724 18.542 21.626 1.00 39.97 177 PRO A CA 1
ATOM 1362 C C . PRO A 1 177 ? -45.454 18.099 22.354 1.00 39.97 177 PRO A C 1
ATOM 1364 O O . PRO A 1 177 ? -44.875 17.044 22.116 1.00 39.97 177 PRO A O 1
ATOM 1367 N N . SER A 1 178 ? -45.067 18.979 23.269 1.00 47.41 178 SER A N 1
ATOM 1368 C CA . SER A 1 178 ? -44.046 18.838 24.294 1.00 47.41 178 SER A CA 1
ATOM 1369 C C . SER A 1 178 ? -44.271 17.602 25.165 1.00 47.41 178 SER A C 1
ATOM 1371 O O . SER A 1 178 ? -45.333 17.501 25.762 1.00 47.41 178 SER A O 1
ATOM 1373 N N . GLU A 1 179 ? -43.244 16.768 25.346 1.00 36.31 179 GLU A N 1
ATOM 1374 C CA . GLU A 1 179 ? -42.928 16.113 26.622 1.00 36.31 179 GLU A CA 1
ATOM 1375 C C . GLU A 1 179 ? -41.498 15.541 26.607 1.00 36.31 179 GLU A C 1
ATOM 1377 O O . GLU A 1 179 ? -40.961 15.132 25.577 1.00 36.31 179 GLU A O 1
ATOM 1382 N N . MET A 1 180 ? -40.852 15.615 27.769 1.00 41.72 180 MET A N 1
ATOM 1383 C CA . MET A 1 180 ? -39.470 15.220 28.031 1.00 41.72 180 MET A CA 1
ATOM 1384 C C . MET A 1 180 ? -39.173 13.773 27.618 1.00 41.72 180 MET A C 1
ATOM 1386 O O . MET A 1 180 ? -39.816 12.851 28.104 1.00 41.72 180 MET A O 1
ATOM 1390 N N . TYR A 1 181 ? -38.075 13.570 26.887 1.00 33.31 181 TYR A N 1
ATOM 1391 C CA . TYR A 1 181 ? -37.318 12.318 26.932 1.00 33.31 181 TYR A CA 1
ATOM 1392 C C . TYR A 1 181 ? -35.822 12.616 27.046 1.00 33.31 181 TYR A C 1
ATOM 1394 O O . TYR A 1 181 ? -35.075 12.670 26.072 1.00 33.31 181 TYR A O 1
ATOM 1402 N N . THR A 1 182 ? -35.366 12.775 28.286 1.00 40.12 182 THR A N 1
ATOM 1403 C CA . THR A 1 182 ? -34.023 12.352 28.682 1.00 40.12 182 THR A CA 1
ATOM 1404 C C . THR A 1 182 ? -33.967 10.828 28.594 1.00 40.12 182 THR A C 1
ATOM 1406 O O . THR A 1 182 ? -34.245 10.128 29.563 1.00 40.12 182 THR A O 1
ATOM 1409 N N . SER A 1 183 ? -33.635 10.302 27.420 1.00 32.44 183 SER A N 1
ATOM 1410 C CA . SER A 1 183 ? -33.248 8.901 27.262 1.00 32.44 183 SER A CA 1
ATOM 1411 C C . SER A 1 183 ? -32.219 8.792 26.144 1.00 32.44 183 SER A C 1
ATOM 1413 O O . SER A 1 183 ? -32.523 9.056 24.979 1.00 32.44 183 SER A O 1
ATOM 1415 N N . LEU A 1 184 ? -30.996 8.416 26.519 1.00 43.41 184 LEU A N 1
ATOM 1416 C CA . LEU A 1 184 ? -29.950 7.925 25.626 1.00 43.41 184 LEU A CA 1
ATOM 1417 C C . LEU A 1 184 ? -30.543 6.789 24.780 1.00 43.41 184 LEU A C 1
ATOM 1419 O O . LEU A 1 184 ? -30.682 5.672 25.266 1.00 43.41 184 LEU A O 1
ATOM 1423 N N . SER A 1 185 ? -30.971 7.068 23.548 1.00 41.53 185 SER A N 1
ATOM 1424 C CA . SER A 1 185 ? -31.506 6.018 22.682 1.00 41.53 185 SER A CA 1
ATOM 1425 C C . SER A 1 185 ? -30.376 5.394 21.869 1.00 41.53 185 SER A C 1
ATOM 1427 O O . SER A 1 185 ? -29.869 5.968 20.907 1.00 41.53 185 SER A O 1
ATOM 1429 N N . GLU A 1 186 ? -30.031 4.159 22.225 1.00 48.78 186 GLU A N 1
ATOM 1430 C CA . GLU A 1 186 ? -29.186 3.229 21.456 1.00 48.78 186 GLU A CA 1
ATOM 1431 C C . GLU A 1 186 ? -29.793 2.844 20.083 1.00 48.78 186 GLU A C 1
ATOM 1433 O O . GLU A 1 186 ? -29.225 2.049 19.340 1.00 48.78 186 GLU A O 1
ATOM 1438 N N . ASN A 1 187 ? -30.932 3.440 19.705 1.00 52.47 187 ASN A N 1
ATOM 1439 C CA . ASN A 1 187 ? -31.705 3.119 18.504 1.00 52.47 187 ASN A CA 1
ATOM 1440 C C . ASN A 1 187 ? -31.531 4.108 17.342 1.00 52.47 187 ASN A C 1
ATOM 1442 O O . ASN A 1 187 ? -32.255 4.018 16.348 1.00 52.47 187 ASN A O 1
ATOM 1446 N N . ARG A 1 188 ? -30.588 5.056 17.414 1.00 63.09 188 ARG A N 1
ATOM 1447 C CA . ARG A 1 188 ? -30.308 5.915 16.255 1.00 63.09 188 ARG A CA 1
ATOM 1448 C C . ARG A 1 188 ? -29.586 5.096 15.173 1.00 63.09 188 ARG A C 1
ATOM 1450 O O . ARG A 1 188 ? -28.545 4.509 15.474 1.00 63.09 188 ARG A O 1
ATOM 1457 N N . PRO A 1 189 ? -30.076 5.064 13.918 1.00 72.81 189 PRO A N 1
ATOM 1458 C CA . PRO A 1 189 ? -29.375 4.367 12.848 1.00 72.81 189 PRO A CA 1
ATOM 1459 C C . PRO A 1 189 ? -27.980 4.983 12.649 1.00 72.81 189 PRO A C 1
ATOM 1461 O O . PRO A 1 189 ? -27.832 6.209 12.737 1.00 72.81 189 PRO A O 1
ATOM 1464 N N . PRO A 1 190 ? -26.944 4.160 12.404 1.00 82.56 190 PRO A N 1
ATOM 1465 C CA . PRO A 1 190 ? -25.593 4.662 12.221 1.00 82.56 190 PRO A CA 1
ATOM 1466 C C . PRO A 1 190 ? -25.517 5.558 10.984 1.00 82.56 190 PRO A C 1
ATOM 1468 O O . PRO A 1 190 ? -26.140 5.288 9.958 1.00 82.56 190 PRO A O 1
ATOM 1471 N N . VAL A 1 191 ? -24.728 6.626 11.080 1.00 89.69 191 VAL A N 1
ATOM 1472 C CA . VAL A 1 191 ? -24.419 7.528 9.958 1.00 89.69 191 VAL A CA 1
ATOM 1473 C C . VAL A 1 191 ? -23.442 6.860 8.989 1.00 89.69 191 VAL A C 1
ATOM 1475 O O . VAL A 1 191 ? -23.510 7.085 7.784 1.00 89.69 191 VAL A O 1
ATOM 1478 N N . ALA A 1 192 ? -22.551 6.015 9.512 1.00 92.81 192 ALA A N 1
ATOM 1479 C CA . ALA A 1 192 ? -21.610 5.240 8.720 1.00 92.81 192 ALA A CA 1
ATOM 1480 C C . ALA A 1 192 ? -21.390 3.854 9.332 1.00 92.81 192 ALA A C 1
ATOM 1482 O O . ALA A 1 192 ? -21.343 3.708 10.552 1.00 92.81 192 ALA A O 1
ATOM 1483 N N . THR A 1 193 ? -21.205 2.846 8.488 1.00 93.94 193 THR A N 1
ATOM 1484 C CA . THR A 1 193 ? -20.728 1.516 8.875 1.00 93.94 193 THR A CA 1
ATOM 1485 C C . THR A 1 193 ? -19.454 1.218 8.102 1.00 93.94 193 THR A C 1
ATOM 1487 O O . THR A 1 193 ? -19.446 1.247 6.873 1.00 93.94 193 THR A O 1
ATOM 1490 N N . VAL A 1 194 ? -18.372 0.954 8.823 1.00 95.25 194 VAL A N 1
ATOM 1491 C CA . VAL A 1 194 ? -17.104 0.496 8.260 1.00 95.25 194 VAL A CA 1
ATOM 1492 C C . VAL A 1 194 ? -17.101 -1.024 8.240 1.00 95.25 194 VAL A C 1
ATOM 1494 O O . VAL A 1 194 ? -17.382 -1.633 9.266 1.00 95.25 194 VAL A O 1
ATOM 1497 N N . SER A 1 195 ? -16.753 -1.620 7.103 1.00 94.69 195 SER A N 1
ATOM 1498 C CA . SER A 1 195 ? -16.655 -3.069 6.919 1.00 94.69 195 SER A CA 1
ATOM 1499 C C . SER A 1 195 ? -15.228 -3.441 6.524 1.00 94.69 195 SER A C 1
ATOM 1501 O O . SER A 1 195 ? -14.694 -2.928 5.540 1.00 94.69 195 SER A O 1
ATOM 1503 N N . LEU A 1 196 ? -14.606 -4.347 7.273 1.00 94.50 196 LEU A N 1
ATOM 1504 C CA . LEU A 1 196 ? -13.288 -4.901 6.986 1.00 94.50 196 LEU A CA 1
ATOM 1505 C C . LEU A 1 196 ? -13.416 -6.393 6.694 1.00 94.50 196 LEU A C 1
ATOM 1507 O O . LEU A 1 196 ? -13.878 -7.137 7.557 1.00 94.50 196 LEU A O 1
ATOM 1511 N N . LYS A 1 197 ? -12.948 -6.850 5.529 1.00 93.69 197 LYS A N 1
ATOM 1512 C CA . LYS A 1 197 ? -12.709 -8.285 5.323 1.00 93.69 197 LYS A CA 1
ATOM 1513 C C . LYS A 1 197 ? -11.332 -8.618 5.842 1.00 93.69 197 LYS A C 1
ATOM 1515 O O . LYS A 1 197 ? -10.347 -8.008 5.422 1.00 93.69 197 LYS A O 1
ATOM 1520 N N . VAL A 1 198 ? -11.265 -9.573 6.753 1.00 93.25 198 VAL A N 1
ATOM 1521 C CA . VAL A 1 198 ? -10.041 -9.931 7.458 1.00 93.25 198 VAL A CA 1
ATOM 1522 C C . VAL A 1 198 ? -9.782 -11.429 7.410 1.00 93.25 198 VAL A C 1
ATOM 1524 O O . VAL A 1 198 ? -10.670 -12.223 7.102 1.00 93.25 198 VAL A O 1
ATOM 1527 N N . ARG A 1 199 ? -8.551 -11.829 7.727 1.00 92.31 199 ARG A N 1
ATOM 1528 C CA . ARG A 1 199 ? -8.146 -13.232 7.856 1.00 92.31 199 ARG A CA 1
ATOM 1529 C C . ARG A 1 199 ? -7.352 -13.478 9.137 1.00 92.31 199 ARG A C 1
ATOM 1531 O O . ARG A 1 199 ? -6.530 -12.650 9.526 1.00 92.31 199 ARG A O 1
ATOM 1538 N N . GLY A 1 200 ? -7.536 -14.662 9.714 1.00 89.88 200 GLY A N 1
ATOM 1539 C CA . GLY A 1 200 ? -6.883 -15.098 10.947 1.00 89.88 200 GLY A CA 1
ATOM 1540 C C . GLY A 1 200 ? -7.641 -14.668 12.204 1.00 89.88 200 GLY A C 1
ATOM 1541 O O . GLY A 1 200 ? -8.535 -13.836 12.140 1.00 89.88 200 GLY A O 1
ATOM 1542 N N . CYS A 1 201 ? -7.266 -15.228 13.352 1.00 90.25 201 CYS A N 1
ATOM 1543 C CA . CYS A 1 201 ? -7.890 -14.969 14.652 1.00 90.25 201 CYS A CA 1
ATOM 1544 C C . CYS A 1 201 ? -7.032 -14.045 15.531 1.00 90.25 201 CYS A C 1
ATOM 1546 O O . CYS A 1 201 ? -5.803 -14.084 15.461 1.00 90.25 201 CYS A O 1
ATOM 1548 N N . GLY A 1 202 ? -7.671 -13.278 16.416 1.00 91.06 202 GLY A N 1
ATOM 1549 C CA . GLY A 1 202 ? -7.010 -12.440 17.416 1.00 91.06 202 GLY A CA 1
ATOM 1550 C C . GLY A 1 202 ? -7.663 -11.070 17.593 1.00 91.06 202 GLY A C 1
ATOM 1551 O O . GLY A 1 202 ? -8.818 -10.851 17.218 1.00 91.06 202 GLY A O 1
ATOM 1552 N N . ARG A 1 203 ? -6.912 -10.136 18.186 1.00 92.06 203 ARG A N 1
ATOM 1553 C CA . ARG A 1 203 ? -7.342 -8.745 18.383 1.00 92.06 203 ARG A CA 1
ATOM 1554 C C . ARG A 1 203 ? -7.133 -7.948 17.102 1.00 92.06 203 ARG A C 1
ATOM 1556 O O . ARG A 1 203 ? -5.993 -7.734 16.684 1.00 92.06 203 ARG A O 1
ATOM 1563 N N . PHE A 1 204 ? -8.226 -7.486 16.506 1.00 92.50 204 PHE A N 1
ATOM 1564 C CA . PHE A 1 204 ? -8.188 -6.656 15.308 1.00 92.50 204 PHE A CA 1
ATOM 1565 C C . PHE A 1 204 ? -8.240 -5.189 15.675 1.00 92.50 204 PHE A C 1
ATOM 1567 O O . PHE A 1 204 ? -9.268 -4.718 16.130 1.00 92.50 204 PHE A O 1
ATOM 1574 N N . GLY A 1 205 ? -7.155 -4.461 15.456 1.00 93.88 205 GLY A N 1
ATOM 1575 C CA . GLY A 1 205 ? -7.100 -3.029 15.673 1.00 93.88 205 GLY A CA 1
ATOM 1576 C C . GLY A 1 205 ? -7.565 -2.228 14.468 1.00 93.88 205 GLY A C 1
ATOM 1577 O O . GLY A 1 205 ? -7.269 -2.552 13.313 1.00 93.88 205 GLY A O 1
ATOM 1578 N N . ALA A 1 206 ? -8.218 -1.116 14.760 1.00 96.25 206 ALA A N 1
ATOM 1579 C CA . ALA A 1 206 ? -8.378 -0.014 13.834 1.00 96.25 206 ALA A CA 1
ATOM 1580 C C . ALA A 1 206 ? -8.297 1.309 14.589 1.00 96.25 206 ALA A C 1
ATOM 1582 O O . ALA A 1 206 ? -8.769 1.418 15.723 1.00 96.25 206 ALA A O 1
ATOM 1583 N N . TYR A 1 207 ? -7.729 2.320 13.945 1.00 96.38 207 TYR A N 1
ATOM 1584 C CA . TYR A 1 207 ? -7.915 3.686 14.395 1.00 96.38 207 TYR A CA 1
ATOM 1585 C C . TYR A 1 207 ? -9.303 4.162 13.997 1.00 96.38 207 TYR A C 1
ATOM 1587 O O . TYR A 1 207 ? -9.716 4.019 12.844 1.00 96.38 207 TYR A O 1
ATOM 1595 N N . SER A 1 208 ? -9.984 4.791 14.944 1.00 95.31 208 SER A N 1
ATOM 1596 C CA . SER A 1 208 ? -11.224 5.502 14.701 1.00 95.31 208 SER A CA 1
ATOM 1597 C C . SER A 1 208 ? -11.219 6.802 15.483 1.00 95.31 208 SER A C 1
ATOM 1599 O O . SER A 1 208 ? -11.046 6.794 16.700 1.00 95.31 208 SER A O 1
ATOM 1601 N N . SER A 1 209 ? -11.475 7.925 14.811 1.00 93.69 209 SER A N 1
ATOM 1602 C CA . SER A 1 209 ? -11.539 9.226 15.478 1.00 93.69 209 SER A CA 1
ATOM 1603 C C . SER A 1 209 ? -12.620 9.287 16.561 1.00 93.69 209 SER A C 1
ATOM 1605 O O . SER A 1 209 ? -12.535 10.135 17.447 1.00 93.69 209 SER A O 1
ATOM 1607 N N . GLN A 1 210 ? -13.621 8.407 16.512 1.00 91.44 210 GLN A N 1
ATOM 1608 C CA . GLN A 1 210 ? -14.683 8.310 17.508 1.00 91.44 210 GLN A CA 1
ATOM 1609 C C . GLN A 1 210 ? -14.888 6.874 17.966 1.00 91.44 210 GLN A C 1
ATOM 1611 O O . GLN A 1 210 ? -14.690 5.932 17.197 1.00 91.44 210 GLN A O 1
ATOM 1616 N N . ARG A 1 211 ? -15.377 6.705 19.196 1.00 92.50 211 ARG A N 1
ATOM 1617 C CA . ARG A 1 211 ? -15.807 5.397 19.688 1.00 92.50 211 ARG A CA 1
ATOM 1618 C C . ARG A 1 211 ? -16.927 4.856 18.780 1.00 92.50 211 ARG A C 1
ATOM 1620 O O . ARG A 1 211 ? -17.925 5.559 18.607 1.00 92.50 211 ARG A O 1
ATOM 1627 N N . PRO A 1 212 ? -16.799 3.648 18.200 1.00 92.50 212 PRO A N 1
ATOM 1628 C CA . PRO A 1 212 ? -17.915 3.008 17.510 1.00 92.50 212 PRO A CA 1
ATOM 1629 C C . PRO A 1 212 ? -19.105 2.808 18.456 1.00 92.50 212 PRO A C 1
ATOM 1631 O O . PRO A 1 212 ? -18.920 2.588 19.651 1.00 92.50 212 PRO A O 1
ATOM 1634 N N . LEU A 1 213 ? -20.324 2.838 17.923 1.00 91.56 213 LEU A N 1
ATOM 1635 C CA . LEU A 1 213 ? -21.532 2.469 18.666 1.00 91.56 213 LEU A CA 1
ATOM 1636 C C . LEU A 1 213 ? -21.528 0.979 19.008 1.00 91.56 213 LEU A C 1
ATOM 1638 O O . LEU A 1 213 ? -21.864 0.591 20.120 1.00 91.56 213 LEU A O 1
ATOM 1642 N N . LYS A 1 214 ? -21.135 0.156 18.034 1.00 92.00 214 LYS A N 1
ATOM 1643 C CA . LYS A 1 214 ? -21.028 -1.295 18.164 1.00 92.00 214 LYS A CA 1
ATOM 1644 C C . LYS A 1 214 ? -20.050 -1.869 17.156 1.00 92.00 214 LYS A C 1
ATOM 1646 O O . LYS A 1 214 ? -19.835 -1.281 16.090 1.00 92.00 214 LYS A O 1
ATOM 1651 N N . CYS A 1 215 ? -19.522 -3.041 17.488 1.00 92.94 215 CYS A N 1
ATOM 1652 C CA . CYS A 1 215 ? -18.714 -3.854 16.594 1.00 92.94 215 CYS A CA 1
ATOM 1653 C C . CYS A 1 215 ? -19.405 -5.197 16.344 1.00 92.94 215 CYS A C 1
ATOM 1655 O O . CYS A 1 215 ? -19.978 -5.793 17.254 1.00 92.94 215 CYS A O 1
ATOM 1657 N N . LYS A 1 216 ? -19.336 -5.690 15.110 1.00 91.44 216 LYS A N 1
ATOM 1658 C CA . LYS A 1 216 ? -19.730 -7.056 14.765 1.00 91.44 216 LYS A CA 1
ATOM 1659 C C . LYS A 1 216 ? -18.553 -7.789 14.161 1.00 91.44 216 LYS A C 1
ATOM 1661 O O . LYS A 1 216 ? -17.759 -7.193 13.438 1.00 91.44 216 LYS A O 1
ATOM 1666 N N . VAL A 1 217 ? -18.470 -9.078 14.445 1.00 87.81 217 VAL A N 1
ATOM 1667 C CA . VAL A 1 217 ? -17.511 -9.982 13.828 1.00 87.81 217 VAL A CA 1
ATOM 1668 C C . VAL A 1 217 ? -18.294 -11.135 13.203 1.00 87.81 217 VAL A C 1
ATOM 1670 O O . VAL A 1 217 ? -19.030 -11.855 13.879 1.00 87.81 217 VAL A O 1
ATOM 1673 N N . GLY A 1 218 ? -18.206 -11.261 11.882 1.00 83.31 218 GLY A N 1
ATOM 1674 C CA . GLY A 1 218 ? -19.222 -11.928 11.078 1.00 83.31 218 GLY A CA 1
ATOM 1675 C C . GLY A 1 218 ? -20.570 -11.222 11.245 1.00 83.31 218 GLY A C 1
ATOM 1676 O O . GLY A 1 218 ? -20.668 -10.003 11.129 1.00 83.31 218 GLY A O 1
ATOM 1677 N N . ASN A 1 219 ? -21.605 -11.989 11.589 1.00 82.75 219 ASN A N 1
ATOM 1678 C CA . ASN A 1 219 ? -22.950 -11.464 11.849 1.00 82.75 219 ASN A CA 1
ATOM 1679 C C . ASN A 1 219 ? -23.275 -11.313 13.346 1.00 82.75 219 ASN A C 1
ATOM 1681 O O . ASN A 1 219 ? -24.418 -11.010 13.692 1.00 82.75 219 ASN A O 1
ATOM 1685 N N . THR A 1 220 ? -22.286 -11.498 14.225 1.00 86.94 220 THR A N 1
ATOM 1686 C CA . THR A 1 220 ? -22.477 -11.502 15.679 1.00 86.94 220 THR A CA 1
ATOM 1687 C C . THR A 1 220 ? -21.919 -10.225 16.292 1.00 86.94 220 THR A C 1
ATOM 1689 O O . THR A 1 220 ? -20.770 -9.857 16.052 1.00 86.94 220 THR A O 1
ATOM 1692 N N . GLU A 1 221 ? -22.730 -9.538 17.093 1.00 89.88 221 GLU A N 1
ATOM 1693 C CA . GLU A 1 221 ? -22.278 -8.391 17.884 1.00 89.88 221 GLU A CA 1
ATOM 1694 C C . GLU A 1 221 ? -21.259 -8.842 18.931 1.00 89.88 221 GLU A C 1
ATOM 1696 O O . GLU A 1 221 ? -21.416 -9.895 19.543 1.00 89.88 221 GLU A O 1
ATOM 1701 N N . THR A 1 222 ? -20.156 -8.109 19.051 1.00 88.50 222 THR A N 1
ATOM 1702 C CA . THR A 1 222 ? -19.000 -8.517 19.855 1.00 88.50 222 THR A CA 1
ATOM 1703 C C . THR A 1 222 ? -18.506 -7.343 20.681 1.00 88.50 222 THR A C 1
ATOM 1705 O O . THR A 1 222 ? -18.412 -6.218 20.182 1.00 88.50 222 THR A O 1
ATOM 1708 N N . ASP A 1 223 ? -18.139 -7.626 21.927 1.00 89.56 223 ASP A N 1
ATOM 1709 C CA . ASP A 1 223 ? -17.502 -6.649 22.797 1.00 89.56 223 ASP A CA 1
ATOM 1710 C C . ASP A 1 223 ? -16.185 -6.146 22.194 1.00 89.56 223 ASP A C 1
ATOM 1712 O O . ASP A 1 223 ? -15.430 -6.871 21.538 1.00 89.56 223 ASP A O 1
ATOM 1716 N N . PHE A 1 224 ? -15.891 -4.873 22.434 1.00 91.31 224 PHE A N 1
ATOM 1717 C CA . PHE A 1 224 ? -14.661 -4.236 21.986 1.00 91.31 224 PHE A CA 1
ATOM 1718 C C . PHE A 1 224 ? -14.167 -3.253 23.043 1.00 91.31 224 PHE A C 1
ATOM 1720 O O . PHE A 1 224 ? -14.951 -2.660 23.791 1.00 91.31 224 PHE A O 1
ATOM 1727 N N . ASN A 1 225 ? -12.855 -3.041 23.080 1.00 91.38 225 ASN A N 1
ATOM 1728 C CA . ASN A 1 225 ? -12.266 -1.944 23.832 1.00 91.38 225 ASN A CA 1
ATOM 1729 C C . ASN A 1 225 ? -11.993 -0.772 22.869 1.00 91.38 225 ASN A C 1
ATOM 1731 O O . ASN A 1 225 ? -11.677 -0.964 21.692 1.00 91.38 225 ASN A O 1
ATOM 1735 N N . TYR A 1 226 ? -12.211 0.445 23.367 1.00 92.38 226 TYR A N 1
ATOM 1736 C CA . TYR A 1 226 ? -11.849 1.684 22.697 1.00 92.38 226 TYR A CA 1
ATOM 1737 C C . TYR A 1 226 ? -11.036 2.543 23.659 1.00 92.38 226 TYR A C 1
ATOM 1739 O O . TYR A 1 226 ? -11.564 3.016 24.670 1.00 92.38 226 TYR A O 1
ATOM 1747 N N . ASP A 1 227 ? -9.774 2.761 23.314 1.00 91.00 227 ASP A N 1
ATOM 1748 C CA . ASP A 1 227 ? -8.894 3.686 24.016 1.00 91.00 227 ASP A CA 1
ATOM 1749 C C . ASP A 1 227 ? -9.063 5.075 23.398 1.00 91.00 227 ASP A C 1
ATOM 1751 O O . ASP A 1 227 ? -8.704 5.301 22.244 1.00 91.00 227 ASP A O 1
ATOM 1755 N N . ALA A 1 228 ? -9.619 6.016 24.161 1.00 86.94 228 ALA A N 1
ATOM 1756 C CA . ALA A 1 228 ? -9.861 7.376 23.687 1.00 86.94 228 ALA A CA 1
ATOM 1757 C C . ALA A 1 228 ? -8.572 8.191 23.475 1.00 86.94 228 ALA A C 1
ATOM 1759 O O . ALA A 1 228 ? -8.585 9.132 22.680 1.00 86.94 228 ALA A O 1
ATOM 1760 N N . THR A 1 229 ? -7.479 7.830 24.155 1.00 84.94 229 THR A N 1
ATOM 1761 C CA . THR A 1 229 ? -6.180 8.510 24.054 1.00 84.94 229 THR A CA 1
ATOM 1762 C C . THR A 1 229 ? -5.517 8.159 22.729 1.00 84.94 229 THR A C 1
ATOM 1764 O O . THR A 1 229 ? -5.206 9.044 21.934 1.00 84.94 229 THR A O 1
ATOM 1767 N N . ASN A 1 230 ? -5.390 6.859 22.456 1.00 83.19 230 ASN A N 1
ATOM 1768 C CA . ASN A 1 230 ? -4.770 6.343 21.232 1.00 83.19 230 ASN A CA 1
ATOM 1769 C C . ASN A 1 230 ? -5.764 6.199 20.067 1.00 83.19 230 ASN A C 1
ATOM 1771 O O . ASN A 1 230 ? -5.375 5.895 18.941 1.00 83.19 230 ASN A O 1
ATOM 1775 N N . ARG A 1 231 ? -7.060 6.415 20.328 1.00 88.69 231 ARG A N 1
ATOM 1776 C CA . ARG A 1 231 ? -8.171 6.303 19.366 1.00 88.69 231 ARG A CA 1
ATOM 1777 C C . ARG A 1 231 ? -8.209 4.955 18.646 1.00 88.69 231 ARG A C 1
ATOM 1779 O O . ARG A 1 231 ? -8.585 4.866 17.477 1.00 88.69 231 ARG A O 1
ATOM 1786 N N . ILE A 1 232 ? -7.822 3.896 19.354 1.00 90.44 232 ILE A N 1
ATOM 1787 C CA . ILE A 1 232 ? -7.791 2.533 18.832 1.00 90.44 232 ILE A CA 1
ATOM 1788 C C . ILE A 1 232 ? -9.008 1.751 19.321 1.00 90.44 232 ILE A C 1
ATOM 1790 O O . ILE A 1 232 ? -9.328 1.750 20.507 1.00 90.44 232 ILE A O 1
ATOM 1794 N N . THR A 1 233 ? -9.680 1.078 18.390 1.00 87.75 233 THR A N 1
ATOM 1795 C CA . THR A 1 233 ? -10.754 0.111 18.651 1.00 87.75 233 THR A CA 1
ATOM 1796 C C . THR A 1 233 ? -10.227 -1.287 18.365 1.00 87.75 233 THR A C 1
ATOM 1798 O O . THR A 1 233 ? -9.591 -1.479 17.327 1.00 87.75 233 THR A O 1
ATOM 1801 N N . ASN A 1 234 ? -10.488 -2.263 19.237 1.00 89.56 234 ASN A N 1
ATOM 1802 C CA . ASN A 1 234 ? -9.974 -3.624 19.065 1.00 89.56 234 ASN A CA 1
ATOM 1803 C C . ASN A 1 234 ? -10.989 -4.759 19.337 1.00 89.56 234 ASN A C 1
ATOM 1805 O O . ASN A 1 234 ? -10.867 -5.464 20.342 1.00 89.56 234 ASN A O 1
ATOM 1809 N N . PRO A 1 235 ? -11.977 -5.000 18.451 1.00 86.50 235 PRO A N 1
ATOM 1810 C CA . PRO A 1 235 ? -12.808 -6.199 18.544 1.00 86.50 235 PRO A CA 1
ATOM 181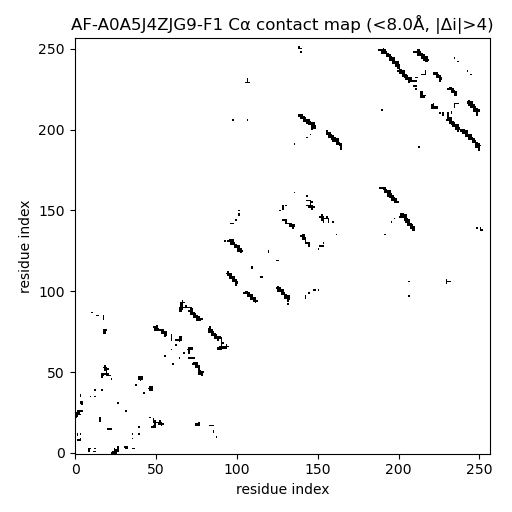1 C C . PRO A 1 235 ? -11.970 -7.485 18.454 1.00 86.50 235 PRO A C 1
ATOM 1813 O O . PRO A 1 235 ? -10.961 -7.560 17.742 1.00 86.50 235 PRO A O 1
ATOM 1816 N N . PHE A 1 236 ? -12.410 -8.521 19.166 1.00 85.19 236 PHE A N 1
ATOM 1817 C CA . PHE A 1 236 ? -11.773 -9.835 19.141 1.00 85.19 236 PHE A CA 1
ATOM 1818 C C . PHE A 1 236 ? -12.451 -10.755 18.121 1.00 85.19 236 PHE A C 1
ATOM 1820 O O . PHE A 1 236 ? -13.664 -10.949 18.166 1.00 85.19 236 PHE A O 1
ATOM 1827 N N . HIS A 1 237 ? -11.674 -11.374 17.229 1.00 81.94 237 HIS A N 1
ATOM 1828 C CA . HIS A 1 237 ? -12.163 -12.415 16.325 1.00 81.94 237 HIS A CA 1
ATOM 1829 C C . HIS A 1 237 ? -11.602 -13.780 16.723 1.00 81.94 237 HIS A C 1
ATOM 1831 O O . HIS A 1 237 ? -10.396 -14.015 16.660 1.00 81.94 237 HIS A O 1
ATOM 1837 N N . SER A 1 238 ? -12.482 -14.705 17.097 1.00 77.75 238 SER A N 1
ATOM 1838 C CA . SER A 1 238 ? -12.114 -16.071 17.489 1.00 77.75 238 SER A CA 1
ATOM 1839 C C . SER A 1 238 ? -11.984 -17.052 16.313 1.00 77.75 238 SER A C 1
ATOM 1841 O O . SER A 1 238 ? -11.481 -18.157 16.501 1.00 77.75 238 SER A O 1
ATOM 1843 N N . GLY A 1 239 ? -12.423 -16.679 15.104 1.00 73.75 239 GLY A N 1
ATOM 1844 C CA . GLY A 1 239 ? -12.398 -17.549 13.926 1.00 73.75 239 GLY A CA 1
ATOM 1845 C C . GLY A 1 239 ? -11.009 -17.636 13.292 1.00 73.75 239 GLY A C 1
ATOM 1846 O O . GLY A 1 239 ? -10.372 -16.623 13.037 1.00 73.75 239 GLY A O 1
ATOM 1847 N N . SER A 1 240 ? -10.531 -18.847 12.997 1.00 66.50 240 SER A N 1
ATOM 1848 C CA . SER A 1 240 ? -9.214 -19.068 12.369 1.00 66.50 240 SER A CA 1
ATOM 1849 C C . SER A 1 240 ? -9.173 -18.750 10.864 1.00 66.50 240 SER A C 1
ATOM 1851 O O . SER A 1 240 ? -8.099 -18.753 10.262 1.00 66.50 240 SER A O 1
ATOM 1853 N N . GLY A 1 241 ? -10.334 -18.506 10.250 1.00 75.50 241 GLY A N 1
ATOM 1854 C CA . GLY A 1 241 ? -10.507 -18.313 8.812 1.00 75.50 241 GLY A CA 1
ATOM 1855 C C . GLY A 1 241 ? -10.606 -16.849 8.384 1.00 75.50 241 GLY A C 1
ATOM 1856 O O . GLY A 1 241 ? -10.026 -15.954 8.995 1.00 75.50 241 GLY A O 1
ATOM 1857 N N . ARG A 1 242 ? -11.329 -16.618 7.284 1.00 84.44 242 ARG A N 1
ATOM 1858 C CA . ARG A 1 242 ? -11.753 -15.275 6.878 1.00 84.44 242 ARG A CA 1
ATOM 1859 C C . ARG A 1 242 ? -12.970 -14.848 7.690 1.00 84.44 242 ARG A C 1
ATOM 1861 O O . ARG A 1 242 ? -13.816 -15.685 8.003 1.00 84.44 242 ARG A O 1
ATOM 1868 N N . GLY A 1 243 ? -13.062 -13.561 7.980 1.00 84.56 243 GLY A N 1
ATOM 1869 C CA . GLY A 1 243 ? -14.172 -12.969 8.710 1.00 84.56 243 GLY A CA 1
ATOM 1870 C C . GLY A 1 243 ? -14.441 -11.541 8.261 1.00 84.56 243 GLY A C 1
ATOM 1871 O O . GLY A 1 243 ? -13.606 -10.916 7.609 1.00 84.56 243 GLY A O 1
ATOM 1872 N N . ASP A 1 244 ? -15.606 -11.032 8.644 1.00 89.00 244 ASP A N 1
ATOM 1873 C CA . ASP A 1 244 ? -16.012 -9.652 8.391 1.00 89.00 244 ASP A CA 1
ATOM 1874 C C . ASP A 1 244 ? -16.055 -8.905 9.725 1.00 89.00 244 ASP A C 1
ATOM 1876 O O . ASP A 1 244 ? -16.761 -9.319 10.637 1.00 89.00 244 ASP A O 1
ATOM 1880 N N . VAL A 1 245 ? -15.302 -7.820 9.877 1.00 89.69 245 VAL A N 1
ATOM 1881 C CA . VAL A 1 245 ? -15.382 -6.944 11.052 1.00 89.69 245 VAL A CA 1
ATOM 1882 C C . VAL A 1 245 ? -16.135 -5.687 10.651 1.00 89.69 245 VAL A C 1
ATOM 1884 O O . VAL A 1 245 ? -15.697 -4.966 9.758 1.00 89.69 245 VAL A O 1
ATOM 1887 N N . GLN A 1 246 ? -17.258 -5.411 11.305 1.00 92.06 246 GLN A N 1
ATOM 1888 C CA . GLN A 1 246 ? -18.062 -4.218 11.056 1.00 92.06 246 GLN A CA 1
ATOM 1889 C C . GLN A 1 246 ? -18.043 -3.290 12.264 1.00 92.06 246 GLN A C 1
ATOM 1891 O O . GLN A 1 246 ? -18.223 -3.741 13.393 1.00 92.06 246 GLN A O 1
ATOM 1896 N N . MET A 1 247 ? -17.877 -1.991 12.030 1.00 92.81 247 MET A N 1
ATOM 1897 C CA . MET A 1 247 ? -17.913 -0.951 13.058 1.00 92.81 247 MET A CA 1
ATOM 1898 C C . MET A 1 247 ? -18.930 0.116 12.662 1.00 92.81 247 MET A C 1
ATOM 1900 O O . MET A 1 247 ? -18.828 0.724 11.597 1.00 92.81 247 MET A O 1
ATOM 1904 N N . ALA A 1 248 ? -19.938 0.328 13.505 1.00 90.75 248 ALA A N 1
ATOM 1905 C CA . ALA A 1 248 ? -21.000 1.296 13.253 1.00 90.75 248 ALA A CA 1
ATOM 1906 C C . ALA A 1 248 ? -20.715 2.616 13.981 1.00 90.75 248 ALA A C 1
ATOM 1908 O O . ALA A 1 248 ? -20.375 2.611 15.162 1.00 90.75 248 ALA A O 1
ATOM 1909 N N . HIS A 1 249 ? -20.900 3.748 13.304 1.00 89.94 249 HIS A N 1
ATOM 1910 C CA . HIS A 1 249 ? -20.615 5.086 13.820 1.00 89.94 249 HIS A CA 1
ATOM 1911 C C . HIS A 1 249 ? -21.821 6.016 13.670 1.00 89.94 249 HIS A C 1
ATOM 1913 O O . HIS A 1 249 ? -22.542 5.972 12.672 1.00 89.94 249 HIS A O 1
ATOM 1919 N N . SER A 1 250 ? -22.005 6.920 14.630 1.00 84.69 250 SER A N 1
ATOM 1920 C CA . SER A 1 250 ? -22.948 8.040 14.552 1.00 84.69 250 SER A CA 1
ATOM 1921 C C . SER A 1 250 ? -22.213 9.370 14.600 1.00 84.69 250 SER A C 1
ATOM 1923 O O . SER A 1 250 ? -21.120 9.457 15.147 1.00 84.69 250 SER A O 1
ATOM 1925 N N . ASN A 1 251 ? -22.844 10.432 14.095 1.00 72.75 251 ASN A N 1
ATOM 1926 C CA . ASN A 1 251 ? -22.374 11.777 14.409 1.00 72.75 251 ASN A CA 1
ATOM 1927 C C . ASN A 1 251 ? -22.500 12.032 15.919 1.00 72.75 251 ASN A C 1
ATOM 1929 O O . ASN A 1 251 ? -23.474 11.565 16.523 1.00 72.75 251 ASN A O 1
ATOM 1933 N N . PRO A 1 252 ? -21.566 12.793 16.513 1.00 62.91 252 PRO A N 1
ATOM 1934 C CA . PRO A 1 252 ? -21.664 13.172 17.910 1.00 62.91 252 PRO A CA 1
ATOM 1935 C C . PRO A 1 252 ? -22.992 13.902 18.125 1.00 62.91 252 PRO A C 1
ATOM 1937 O O . PRO A 1 252 ? -23.390 14.752 17.321 1.00 62.91 252 PRO A O 1
ATOM 1940 N N . SER A 1 253 ? -23.713 13.543 19.187 1.00 54.78 253 SER A N 1
ATOM 1941 C CA . SER A 1 253 ? -24.778 14.403 19.692 1.00 54.78 253 SER A CA 1
ATOM 1942 C C . SER A 1 253 ? -24.145 15.750 20.021 1.00 54.78 253 SER A C 1
ATOM 1944 O O . SER A 1 253 ? -23.123 15.778 20.703 1.00 54.78 253 SER A O 1
ATOM 1946 N N . LEU A 1 254 ? -24.729 16.848 19.533 1.00 42.06 254 LEU A N 1
ATOM 1947 C CA . LEU A 1 254 ? -24.442 18.188 20.041 1.00 42.06 254 LEU A CA 1
ATOM 1948 C C . LEU A 1 254 ? -24.796 18.186 21.535 1.00 42.06 254 LEU A C 1
ATOM 1950 O O . LEU A 1 254 ? -25.931 18.467 21.903 1.00 42.06 254 LEU A O 1
ATOM 1954 N N . SER A 1 255 ? -23.867 17.779 22.395 1.00 36.41 255 SER A N 1
ATOM 1955 C CA . SER A 1 255 ? -23.966 18.044 23.820 1.00 36.41 255 SER A CA 1
ATOM 1956 C C . SER A 1 255 ? -23.627 19.518 23.992 1.00 36.41 255 SER A C 1
ATOM 1958 O O . SER A 1 255 ? -22.492 19.930 23.755 1.00 36.41 255 SER A O 1
ATOM 1960 N N . SER A 1 256 ? -24.670 20.282 24.299 1.00 34.62 256 SER A N 1
ATOM 1961 C CA . SER A 1 256 ? -24.679 21.635 24.852 1.00 34.62 256 SER A CA 1
ATOM 1962 C C . SER A 1 256 ? -23.406 21.999 25.624 1.00 34.62 256 SER A C 1
ATOM 1964 O O . SER A 1 256 ? -23.030 21.279 26.553 1.00 34.62 256 SER A O 1
ATOM 1966 N N . PHE A 1 257 ? -22.793 23.120 25.231 1.00 36.34 257 PHE A N 1
ATOM 1967 C CA . PHE A 1 257 ? -21.950 23.929 26.115 1.00 36.34 257 PHE A CA 1
ATOM 1968 C C . PHE A 1 257 ? -22.735 24.375 27.352 1.00 36.34 257 PHE A C 1
ATOM 1970 O O . PHE A 1 257 ? -23.967 24.571 27.216 1.00 36.34 257 PHE A O 1
#

Secondary structure (DSSP, 8-state):
-B-TTSTTHHHHHHHHHHTT----B-PPTT---HHHHTTTB-TTS-B---SS--EE-GGGTTS-TTTSSS--EEEEEE-SS-EEEEEE---S--S-EEEEETTT--EEEE-TT--------TT----EEEEEPEEEETTEEEEEEEETTSTTGGGGEEEEEEEEPP-------------------TTSPPSEEEEEEEESSEEEEEEESS--SEEEETTEEE---EETTTTEE--EE--SSEEEEEEEE-PPP----

InterPro domains:
  IPR008811 Glycosyl hydrolases 36 [PF05691] (1-91)
  IPR008811 Glycosyl hydrolases 36 [PF05691] (92-229)
  IPR008811 Glycosyl hydrolases 36 [PTHR31268] (1-92)

Foldseek 3Di:
DEACPPPCNLVVLLCQQFQLDDDDHDYDPPDHPVVSVCVAAPPVRHGNGFDHGWDFDPVCPPPDLAAPVDDWGWTKTHDPVGIDIDTHRNYDANQWKWKQWLVVRFIDTAHHPRDDDDDADVVGDIQIDIFGWDDLDPQKIKTWQAASNDSRRCVFWPDKDKDADDDPPPDDDDDDDDDDDPDPDLPDAFRMKMKTKGAAWFWTKMAISDDFSWKDKANHTFDWDADNVRNIITTGGPDRGIIMIMTGHHDDDPPDD

Sequence (257 aa):
MFHSLHPAADYHAAARSVGGCAIYVSDKPGNHNFELLKKLVLPDGSVLRAQLPGRPTRDCLFADPARDGTSLLKIWNVNKCTGVVGVFNCQDWNGESVVYAHRSGEVVRLPNGASLPVTLKVLEYELFHFSPLKEITANISFAPIGLLDMFNTGGAVEQFEVHLSDKKQELFDGEVPSEMYTSLSENRPPVATVSLKVRGCGRFGAYSSQRPLKCKVGNTETDFNYDATNRITNPFHSGSGRGDVQMAHSNPSLSSF

Mean predicted aligned error: 10.95 Å

Nearest PDB structures (foldseek):
  7exf-assembly1_B  TM=4.914E-01  e=5.715E-24  Arabidopsis thaliana
  7exg-assembly1_B  TM=4.843E-01  e=6.750E-24  Arabidopsis thaliana
  7exh-assembly2_A  TM=4.861E-01  e=2.289E-23  Arabidopsis thaliana
  7exr-assembly1_B  TM=4.835E-01  e=1.735E-23  Arabidopsis thaliana
  7exf-assembly2_A  TM=4.846E-01  e=6.574E-23  Arabidopsis thaliana

Radius of gyration: 24.06 Å; Cα contacts (8 Å, |Δi|>4): 510; chains: 1; bounding box: 69×47×60 Å

Organism: NCBI:txid561372